Protein AF-A0A962T012-F1 (afdb_monomer_lite)

Sequence (263 aa):
TVVQAQCPFDGIRHFILTALLLILWFGTAQQVAMAVICNPNLPASTPTADFTLDDDQGTATHYKTGLTWMRCALGQSWDRSTKTCTGSLTAYTWGEALRTAKSYSFAGYSDWRVPNVKELLTIVEDKCYNMSINETVFSSPPIWYWSSSIVAYYPDSAWFVDFFSGYVSDYFKANSLLVRLVRGGQWFGNFGSTCSMDDLTLQNVIVNGMDYQQACQTITAGPALTVGATGNLTLQAGQRITLRPGFRVQGGGRFRAVINPNL

Radius of gyration: 28.21 Å; chains: 1; bounding box: 118×48×52 Å

Secondary structure (DSSP, 8-state):
----------SSHHHHHHHHHHHTSS----------EE-TTSPPSS-GGGEEEETTTTEEEETTTTEEEESSPTT-EEETTTTEEES----EEHHHHHHHHHT--BTTB---BPPPHHHHHTTB-TTEES--B-TTT--S--SEEEEEEEPSS-TTEEEEEETTT--EEEEETTSEEB---EEE------TT-S-S-SEEEE-S-EE-SEEEEEESSEEEE-SS-EE-TT-EEEEEESSEEEE-TT-EE-TT-EEEEEE-TT-

Structure (mmCIF, N/CA/C/O backbone):
data_AF-A0A962T012-F1
#
_entry.id   AF-A0A962T012-F1
#
loop_
_atom_site.group_PDB
_atom_site.id
_atom_site.type_symbol
_atom_site.label_atom_id
_atom_site.label_alt_id
_atom_site.label_comp_id
_atom_site.label_asym_id
_atom_site.label_entity_id
_atom_site.label_seq_id
_atom_site.pdbx_PDB_ins_code
_atom_site.Cartn_x
_atom_site.Cartn_y
_atom_site.Cartn_z
_atom_site.occupancy
_atom_site.B_iso_or_equiv
_atom_site.auth_seq_id
_atom_site.auth_comp_id
_atom_site.auth_asym_id
_atom_site.auth_atom_id
_atom_site.pdbx_PDB_model_num
ATOM 1 N N . THR A 1 1 ? 86.724 25.591 20.190 1.00 44.19 1 THR A N 1
ATOM 2 C CA . THR A 1 1 ? 85.884 25.861 19.008 1.00 44.19 1 THR A CA 1
ATOM 3 C C . THR A 1 1 ? 84.877 24.742 18.865 1.00 44.19 1 THR A C 1
ATOM 5 O O . THR A 1 1 ? 85.213 23.732 18.275 1.00 44.19 1 THR A O 1
ATOM 8 N N . VAL A 1 2 ? 83.689 24.870 19.459 1.00 34.84 2 VAL A N 1
ATOM 9 C CA . VAL A 1 2 ? 82.483 24.116 19.073 1.00 34.84 2 VAL A CA 1
ATOM 10 C C . VAL A 1 2 ? 81.295 25.045 19.332 1.00 34.84 2 VAL A C 1
ATOM 12 O O . VAL A 1 2 ? 81.278 25.777 20.318 1.00 34.84 2 VAL A O 1
ATOM 15 N N . VAL A 1 3 ? 80.399 25.084 18.356 1.00 35.53 3 VAL A N 1
ATOM 16 C CA . VAL A 1 3 ? 79.439 26.142 18.029 1.00 35.53 3 VAL A CA 1
ATOM 17 C C . VAL A 1 3 ? 78.103 25.904 18.747 1.00 35.53 3 VAL A C 1
ATOM 19 O O . VAL A 1 3 ? 77.642 24.768 18.817 1.00 35.53 3 VAL A O 1
ATOM 22 N N . GLN A 1 4 ? 77.480 26.969 19.271 1.00 38.16 4 GLN A N 1
ATOM 23 C CA . GLN A 1 4 ? 76.093 26.950 19.759 1.00 38.16 4 GLN A CA 1
ATOM 24 C C . GLN A 1 4 ? 75.121 26.711 18.594 1.00 38.16 4 GLN A C 1
ATOM 26 O O . GLN A 1 4 ? 75.185 27.411 17.586 1.00 38.16 4 GLN A O 1
ATOM 31 N N . ALA A 1 5 ? 74.188 25.773 18.756 1.00 38.44 5 ALA A N 1
ATOM 32 C CA . ALA A 1 5 ? 73.037 25.620 17.873 1.00 38.44 5 ALA A CA 1
ATOM 33 C C . ALA A 1 5 ? 71.783 26.173 18.571 1.00 38.44 5 ALA A C 1
ATOM 35 O O . ALA A 1 5 ? 71.281 25.584 19.528 1.00 38.44 5 ALA A O 1
ATOM 36 N N . GLN A 1 6 ? 71.293 27.316 18.090 1.00 43.03 6 GLN A N 1
ATOM 37 C CA . GLN A 1 6 ? 69.939 27.807 18.343 1.00 43.03 6 GLN A CA 1
ATOM 38 C C . GLN A 1 6 ? 68.945 27.015 17.471 1.00 43.03 6 GLN A C 1
ATOM 40 O O . GLN A 1 6 ? 69.112 26.956 16.254 1.00 43.03 6 GLN A O 1
ATOM 45 N N . CYS A 1 7 ? 67.883 26.467 18.067 1.00 39.16 7 CYS A N 1
ATOM 46 C CA . CYS A 1 7 ? 66.699 25.991 17.338 1.00 39.16 7 CYS A CA 1
ATOM 47 C C . CYS A 1 7 ? 65.656 27.123 17.228 1.00 39.16 7 CYS A C 1
ATOM 49 O O . CYS A 1 7 ? 65.374 27.759 18.246 1.00 39.16 7 CYS A O 1
ATOM 51 N N . PRO A 1 8 ? 65.032 27.364 16.057 1.00 45.41 8 PRO A N 1
ATOM 52 C CA . PRO A 1 8 ? 63.962 28.343 15.913 1.00 45.41 8 PRO A CA 1
ATOM 53 C C . PRO A 1 8 ? 62.591 27.670 16.100 1.00 45.41 8 PRO A C 1
ATOM 55 O O . PRO A 1 8 ? 62.167 26.862 15.278 1.00 45.41 8 PRO A O 1
ATOM 58 N N . PHE A 1 9 ? 61.870 28.020 17.165 1.00 47.31 9 PHE A N 1
ATOM 59 C CA . PHE A 1 9 ? 60.453 27.681 17.337 1.00 47.31 9 PHE A CA 1
ATOM 60 C C . PHE A 1 9 ? 59.619 28.962 17.257 1.00 47.31 9 PHE A C 1
ATOM 62 O O . PHE A 1 9 ? 59.280 29.532 18.286 1.00 47.31 9 PHE A O 1
ATOM 69 N N . ASP A 1 10 ? 59.295 29.423 16.044 1.00 52.38 10 ASP A N 1
ATOM 70 C CA . ASP A 1 10 ? 58.411 30.593 15.872 1.00 52.38 10 ASP A CA 1
ATOM 71 C C . ASP A 1 10 ? 57.545 30.550 14.592 1.00 52.38 10 ASP A C 1
ATOM 73 O O . ASP A 1 10 ? 57.192 31.567 14.006 1.00 52.38 10 ASP A O 1
ATOM 77 N N . GLY A 1 11 ? 57.198 29.344 14.118 1.00 49.38 11 GLY A N 1
ATOM 78 C CA . GLY A 1 11 ? 56.404 29.149 12.888 1.00 49.38 11 GLY A CA 1
ATOM 79 C C . GLY A 1 11 ? 54.975 28.625 13.085 1.00 49.38 11 GLY A C 1
ATOM 80 O O . GLY A 1 11 ? 54.180 28.637 12.151 1.00 49.38 11 GLY A O 1
ATOM 81 N N . ILE A 1 12 ? 54.617 28.153 14.285 1.00 53.06 12 ILE A N 1
ATOM 82 C CA . ILE A 1 12 ? 53.400 27.337 14.479 1.00 53.06 12 ILE A CA 1
ATOM 83 C C . ILE A 1 12 ? 52.181 28.184 14.894 1.00 53.06 12 ILE A C 1
ATOM 85 O O . ILE A 1 12 ? 51.043 27.817 14.611 1.00 53.06 12 ILE A O 1
ATOM 89 N N . ARG A 1 13 ? 52.380 29.362 15.502 1.00 51.44 13 ARG A N 1
ATOM 90 C CA . ARG A 1 13 ? 51.267 30.192 16.008 1.00 51.44 13 ARG A CA 1
ATOM 91 C C . ARG A 1 13 ? 50.494 30.958 14.926 1.00 51.44 13 ARG A C 1
ATOM 93 O O . ARG A 1 13 ? 49.301 31.179 15.102 1.00 51.44 13 ARG A O 1
ATOM 100 N N . HIS A 1 14 ? 51.124 31.320 13.806 1.00 49.97 14 HIS A N 1
ATOM 101 C CA . HIS A 1 14 ? 50.456 32.074 12.731 1.00 49.97 14 HIS A CA 1
ATOM 102 C C . HIS A 1 14 ? 49.636 31.199 11.768 1.00 49.97 14 HIS A C 1
ATOM 104 O O . HIS A 1 14 ? 48.655 31.678 11.207 1.00 49.97 14 HIS A O 1
ATOM 110 N N . PHE A 1 15 ? 49.973 29.913 11.618 1.00 47.81 15 PHE A N 1
ATOM 111 C CA . PHE A 1 15 ? 49.226 28.992 10.748 1.00 47.81 15 PHE A CA 1
ATOM 112 C C . PHE A 1 15 ? 47.885 28.535 11.342 1.00 47.81 15 PHE A C 1
ATOM 114 O O . PHE A 1 15 ? 46.960 28.209 10.604 1.00 47.81 15 PHE A O 1
ATOM 121 N N . ILE A 1 16 ? 47.748 28.537 12.671 1.00 53.09 16 ILE A N 1
ATOM 122 C CA . ILE A 1 16 ? 46.518 28.086 13.343 1.00 53.09 16 ILE A CA 1
ATOM 123 C C . ILE A 1 16 ? 45.417 29.160 13.266 1.00 53.09 16 ILE A C 1
ATOM 125 O O . ILE A 1 16 ? 44.242 28.831 13.123 1.00 53.09 16 ILE A O 1
ATOM 129 N N . LEU A 1 17 ? 45.781 30.448 13.293 1.00 48.38 17 LEU A N 1
ATOM 130 C CA . LEU A 1 17 ? 44.818 31.557 13.256 1.00 48.38 17 LEU A CA 1
ATOM 131 C C . LEU A 1 17 ? 44.226 31.800 11.857 1.00 48.38 17 LEU A C 1
ATOM 133 O O . LEU A 1 17 ? 43.057 32.164 11.748 1.00 48.38 17 LEU A O 1
ATOM 137 N N . THR A 1 18 ? 44.983 31.550 10.785 1.00 51.69 18 THR A N 1
ATOM 138 C CA . THR A 1 18 ? 44.488 31.680 9.401 1.00 51.69 18 THR A CA 1
ATOM 139 C C . THR A 1 18 ? 43.646 30.482 8.957 1.00 51.69 18 THR A C 1
ATOM 141 O O . THR A 1 18 ? 42.699 30.655 8.190 1.00 51.69 18 THR A O 1
ATOM 144 N N . ALA A 1 19 ? 43.909 29.283 9.491 1.00 49.72 19 ALA A N 1
ATOM 145 C CA . ALA A 1 19 ? 43.096 28.094 9.231 1.00 49.72 19 ALA A CA 1
ATOM 146 C C . ALA A 1 19 ? 41.687 28.178 9.857 1.00 49.72 19 ALA A C 1
ATOM 148 O O . ALA A 1 19 ? 40.725 27.685 9.273 1.00 49.72 19 ALA A O 1
ATOM 149 N N . LEU A 1 20 ? 41.533 28.847 11.006 1.00 49.38 20 LEU A N 1
ATOM 150 C CA . LEU A 1 20 ? 40.241 28.973 11.698 1.00 49.38 20 LEU A CA 1
ATOM 151 C C . LEU A 1 20 ? 39.267 29.962 11.028 1.00 49.38 20 LEU A C 1
ATOM 153 O O . LEU A 1 20 ? 38.056 29.801 11.162 1.00 49.38 20 LEU A O 1
ATOM 157 N N . LEU A 1 21 ? 39.763 30.945 10.269 1.00 50.53 21 LEU A N 1
ATOM 158 C CA . LEU A 1 21 ? 38.920 31.922 9.562 1.00 50.53 21 LEU A CA 1
ATOM 159 C C . LEU A 1 21 ? 38.380 31.411 8.215 1.00 50.53 21 LEU A C 1
ATOM 161 O O . LEU A 1 21 ? 37.326 31.865 7.778 1.00 50.53 21 LEU A O 1
ATOM 165 N N . LEU A 1 22 ? 39.033 30.430 7.581 1.00 46.59 22 LEU A N 1
ATOM 166 C CA . LEU A 1 22 ? 38.546 29.811 6.335 1.00 46.59 22 LEU A CA 1
ATOM 167 C C . LEU A 1 22 ? 37.497 28.710 6.571 1.00 46.59 22 LEU A C 1
ATOM 169 O O . LEU A 1 22 ? 36.678 28.442 5.695 1.00 46.59 22 LEU A O 1
ATOM 173 N N . ILE A 1 23 ? 37.462 28.111 7.765 1.00 51.22 23 ILE A N 1
ATOM 174 C CA . ILE A 1 23 ? 36.465 27.091 8.140 1.00 51.22 23 ILE A CA 1
ATOM 175 C C . ILE A 1 23 ? 35.093 27.727 8.443 1.00 51.22 23 ILE A C 1
ATOM 177 O O . ILE A 1 23 ? 34.061 27.077 8.296 1.00 51.22 23 ILE A O 1
ATOM 181 N N . LEU A 1 24 ? 35.049 29.021 8.778 1.00 49.88 24 LEU A N 1
ATOM 182 C CA . LEU A 1 24 ? 33.807 29.750 9.068 1.00 49.88 24 LEU A CA 1
ATOM 183 C C . LEU A 1 24 ? 33.088 30.305 7.823 1.00 49.88 24 LEU A C 1
ATOM 185 O O . LEU A 1 24 ? 31.995 30.847 7.961 1.00 49.88 24 LEU A O 1
ATOM 189 N N . TRP A 1 25 ? 33.645 30.140 6.615 1.00 45.91 25 TRP A N 1
ATOM 190 C CA . TRP A 1 25 ? 32.998 30.556 5.355 1.00 45.91 25 TRP A CA 1
ATOM 191 C C . TRP A 1 25 ? 32.445 29.394 4.513 1.00 45.91 25 TRP A C 1
ATOM 193 O O . TRP A 1 25 ? 31.729 29.622 3.545 1.00 45.91 25 TRP A O 1
ATOM 203 N N . PHE A 1 26 ? 32.698 28.145 4.921 1.00 48.78 26 PHE A N 1
ATOM 204 C CA . PHE A 1 26 ? 32.038 26.946 4.376 1.00 48.78 26 PHE A CA 1
ATOM 205 C C . PHE A 1 26 ? 30.917 26.418 5.292 1.00 48.78 26 PHE A C 1
ATOM 207 O O . PHE A 1 26 ? 30.458 25.285 5.154 1.00 48.78 26 PHE A O 1
ATOM 214 N N . GLY A 1 27 ? 30.468 27.229 6.252 1.00 53.47 27 GLY A N 1
ATOM 215 C CA . GLY A 1 27 ? 29.361 26.904 7.141 1.00 53.47 27 GLY A CA 1
ATOM 216 C C . GLY A 1 27 ? 28.020 27.275 6.519 1.00 53.47 27 GLY A C 1
ATOM 217 O O . GLY A 1 27 ? 27.751 28.444 6.272 1.00 53.47 27 GLY A O 1
ATOM 218 N N . THR A 1 28 ? 27.154 26.276 6.363 1.00 56.69 28 THR A N 1
ATOM 219 C CA . THR A 1 28 ? 25.775 26.341 5.850 1.00 56.69 28 THR A CA 1
ATOM 220 C C . THR A 1 28 ? 25.645 26.296 4.325 1.00 56.69 28 THR A C 1
ATOM 222 O O . THR A 1 28 ? 25.132 27.196 3.670 1.00 56.69 28 THR A O 1
ATOM 225 N N . ALA A 1 29 ? 25.960 25.131 3.750 1.00 55.06 29 ALA A N 1
ATOM 226 C CA . ALA A 1 29 ? 25.034 24.606 2.751 1.00 55.06 29 ALA A CA 1
ATOM 227 C C . ALA A 1 29 ? 23.662 24.511 3.440 1.00 55.06 29 ALA A C 1
ATOM 229 O O . ALA A 1 29 ? 23.421 23.604 4.237 1.00 55.06 29 ALA A O 1
ATOM 230 N N . GLN A 1 30 ? 22.805 25.514 3.240 1.00 56.81 30 GLN A N 1
ATOM 231 C CA . GLN A 1 30 ? 21.418 25.434 3.670 1.00 56.81 30 GLN A CA 1
ATOM 232 C C . GLN A 1 30 ? 20.813 24.227 2.956 1.00 56.81 30 GLN A C 1
ATOM 234 O O . GLN A 1 30 ? 20.692 24.211 1.732 1.00 56.81 30 GLN A O 1
ATOM 239 N N . GLN A 1 31 ? 20.479 23.188 3.718 1.00 56.03 31 GLN A N 1
ATOM 240 C CA . GLN A 1 31 ? 19.632 22.123 3.211 1.00 56.03 31 GLN A CA 1
ATOM 241 C C . GLN A 1 31 ? 18.284 22.763 2.898 1.00 56.03 31 GLN A C 1
ATOM 243 O O . GLN A 1 31 ? 17.551 23.166 3.801 1.00 56.03 31 GLN A O 1
ATOM 248 N N . VAL A 1 32 ? 17.975 22.905 1.612 1.00 47.81 32 VAL A N 1
ATOM 249 C CA . VAL A 1 32 ? 16.621 23.231 1.181 1.00 47.81 32 VAL A CA 1
ATOM 250 C C . VAL A 1 32 ? 15.791 21.994 1.504 1.00 47.81 32 VAL A C 1
ATOM 252 O O . VAL A 1 32 ? 15.866 20.988 0.803 1.00 47.81 32 VAL A O 1
ATOM 255 N N . ALA A 1 33 ? 15.069 22.024 2.623 1.00 53.34 33 ALA A N 1
ATOM 256 C CA . ALA A 1 33 ? 14.077 21.003 2.910 1.00 53.34 33 ALA A CA 1
ATOM 257 C C . ALA A 1 33 ? 13.030 21.072 1.791 1.00 53.34 33 ALA A C 1
ATOM 259 O O . ALA A 1 33 ? 12.397 22.110 1.593 1.00 53.34 33 ALA A O 1
ATOM 260 N N . MET A 1 34 ? 12.887 19.990 1.026 1.00 56.06 34 MET A N 1
ATOM 261 C CA . MET A 1 34 ? 11.803 19.844 0.060 1.00 56.06 34 MET A CA 1
ATOM 262 C C . MET A 1 34 ? 10.495 19.820 0.853 1.00 56.06 34 MET A C 1
ATOM 264 O O . MET A 1 34 ? 10.135 18.799 1.430 1.00 56.06 34 MET A O 1
ATOM 268 N N . ALA A 1 35 ? 9.825 20.965 0.961 1.00 63.59 35 ALA A N 1
ATOM 269 C CA . ALA A 1 35 ? 8.532 21.037 1.620 1.00 63.59 35 ALA A CA 1
ATOM 270 C C . ALA A 1 35 ? 7.474 20.388 0.720 1.00 63.59 35 ALA A C 1
ATOM 272 O O . ALA A 1 35 ? 7.418 20.668 -0.482 1.00 63.59 35 ALA A O 1
ATOM 273 N N . VAL A 1 36 ? 6.628 19.539 1.305 1.00 73.88 36 VAL A N 1
ATOM 274 C CA . VAL A 1 36 ? 5.421 19.039 0.640 1.00 73.88 36 VAL A CA 1
ATOM 275 C C . VAL A 1 36 ? 4.549 20.226 0.256 1.00 73.88 36 VAL A C 1
ATOM 277 O O . VAL A 1 36 ? 4.226 21.065 1.100 1.00 73.88 36 VAL A O 1
ATOM 280 N N . ILE A 1 37 ? 4.151 20.301 -1.011 1.00 82.31 37 ILE A N 1
ATOM 281 C CA . ILE A 1 37 ? 3.287 21.372 -1.506 1.00 82.31 37 ILE A CA 1
ATOM 282 C C . ILE A 1 37 ? 1.875 20.808 -1.617 1.00 82.31 37 ILE A C 1
ATOM 284 O O . ILE A 1 37 ? 1.549 20.149 -2.597 1.00 82.31 37 ILE A O 1
ATOM 288 N N . CYS A 1 38 ? 1.029 21.060 -0.620 1.00 87.25 38 CYS A N 1
ATOM 289 C CA . CYS A 1 38 ? -0.369 20.626 -0.639 1.00 87.25 38 CYS A CA 1
ATOM 290 C C . CYS A 1 38 ? -1.318 21.782 -0.962 1.00 87.25 38 CYS A C 1
ATOM 292 O O . CYS A 1 38 ? -1.176 22.881 -0.422 1.00 87.25 38 CYS A O 1
ATOM 294 N N . ASN A 1 39 ? -2.342 21.522 -1.775 1.00 87.38 39 ASN A N 1
ATOM 295 C CA . ASN A 1 39 ? -3.421 22.476 -2.010 1.00 87.38 39 ASN A CA 1
ATOM 296 C C . ASN A 1 39 ? -4.429 22.422 -0.846 1.00 87.38 39 ASN A C 1
ATOM 298 O O . ASN A 1 39 ? -5.118 21.412 -0.695 1.00 87.38 39 ASN A O 1
ATOM 302 N N . PRO A 1 40 ? -4.576 23.478 -0.024 1.00 86.44 40 PRO A N 1
ATOM 303 C CA . PRO A 1 40 ? -5.465 23.444 1.138 1.00 86.44 40 PRO A CA 1
ATOM 304 C C . PRO A 1 40 ? -6.951 23.325 0.769 1.00 86.44 40 PRO A C 1
ATOM 306 O O . PRO A 1 40 ? -7.740 22.906 1.611 1.00 86.44 40 PRO A O 1
ATOM 309 N N . ASN A 1 41 ? -7.327 23.652 -0.471 1.00 90.06 41 ASN A N 1
ATOM 310 C CA . ASN A 1 41 ? -8.717 23.648 -0.932 1.00 90.06 41 ASN A CA 1
ATOM 311 C C . ASN A 1 41 ? -9.194 22.280 -1.441 1.00 90.06 41 ASN A C 1
ATOM 313 O O . ASN A 1 41 ? -10.381 22.124 -1.721 1.00 90.06 41 ASN A O 1
ATOM 317 N N . LEU A 1 42 ? -8.294 21.303 -1.584 1.00 86.75 42 LEU A N 1
ATOM 318 C CA . LEU A 1 42 ? -8.653 19.949 -1.996 1.00 86.75 42 LEU A CA 1
ATOM 319 C C . LEU A 1 42 ? -8.785 19.028 -0.770 1.00 86.75 42 LEU A C 1
ATOM 321 O O . LEU A 1 42 ? -7.975 19.120 0.166 1.00 86.75 42 LEU A O 1
ATOM 325 N N . PRO A 1 43 ? -9.796 18.137 -0.745 1.00 88.06 43 PRO A N 1
ATOM 326 C CA . PRO A 1 43 ? -9.823 17.053 0.227 1.00 88.06 43 PRO A CA 1
ATOM 327 C C . PRO A 1 43 ? -8.626 16.123 -0.009 1.00 88.06 43 PRO A C 1
ATOM 329 O O . PRO A 1 43 ? -8.116 16.038 -1.122 1.00 88.06 43 PRO A O 1
ATOM 332 N N . ALA A 1 44 ? -8.170 15.439 1.040 1.00 87.50 44 ALA A N 1
ATOM 333 C CA . ALA A 1 44 ? -7.170 14.388 0.871 1.00 87.50 44 ALA A CA 1
ATOM 334 C C . ALA A 1 44 ? -7.782 13.230 0.066 1.00 87.50 44 ALA A C 1
ATOM 336 O O . ALA A 1 44 ? -8.890 12.791 0.394 1.00 87.50 44 ALA A O 1
ATOM 337 N N . SER A 1 45 ? -7.078 12.740 -0.955 1.00 89.94 45 SER A N 1
ATOM 338 C CA . SER A 1 45 ? -7.509 11.560 -1.723 1.00 89.94 45 SER A CA 1
ATOM 339 C C . SER A 1 45 ? -7.264 10.267 -0.942 1.00 89.94 45 SER A C 1
ATOM 341 O O . SER A 1 45 ? -8.004 9.295 -1.110 1.00 89.94 45 SER A O 1
ATOM 343 N N . THR A 1 46 ? -6.271 10.269 -0.044 1.00 91.25 46 THR A N 1
ATOM 344 C CA . THR A 1 46 ? -5.859 9.112 0.769 1.00 91.25 46 THR A CA 1
ATOM 345 C C . THR A 1 46 ? -5.708 9.469 2.257 1.00 91.25 46 THR A C 1
ATOM 347 O O . THR A 1 46 ? -4.636 9.301 2.851 1.00 91.25 46 THR A O 1
ATOM 350 N N . PRO A 1 47 ? -6.762 9.990 2.915 1.00 90.00 47 PRO A N 1
ATOM 351 C CA . PRO A 1 47 ? -6.688 10.377 4.319 1.00 90.00 47 PRO A CA 1
ATOM 352 C C . PRO A 1 47 ? -6.321 9.180 5.203 1.00 90.00 47 PRO A C 1
ATOM 354 O O . PRO A 1 47 ? -6.762 8.061 4.971 1.00 90.00 47 PRO A O 1
ATOM 357 N N . THR A 1 48 ? -5.569 9.414 6.283 1.00 90.00 48 THR A N 1
ATOM 358 C CA . THR A 1 48 ? -5.150 8.344 7.214 1.00 90.00 48 THR A CA 1
ATOM 359 C C . THR A 1 48 ? -6.339 7.587 7.810 1.00 90.00 48 THR A C 1
ATOM 361 O O . THR A 1 48 ? -6.224 6.404 8.102 1.00 90.00 48 THR A O 1
ATOM 364 N N . ALA A 1 49 ? -7.497 8.246 7.935 1.00 85.38 49 ALA A N 1
ATOM 365 C CA . ALA A 1 49 ? -8.749 7.628 8.367 1.00 85.38 49 ALA A CA 1
ATOM 366 C C . ALA A 1 49 ? -9.216 6.479 7.451 1.00 85.38 49 ALA A C 1
ATOM 368 O O . ALA A 1 49 ? -9.989 5.637 7.897 1.00 85.38 49 ALA A O 1
ATOM 369 N N . ASP A 1 50 ? -8.722 6.413 6.208 1.00 85.00 50 ASP A N 1
ATOM 370 C CA . ASP A 1 50 ? -9.008 5.322 5.278 1.00 85.00 50 ASP A CA 1
ATOM 371 C C . ASP A 1 50 ? -8.253 4.023 5.580 1.00 85.00 50 ASP A C 1
ATOM 373 O O . ASP A 1 50 ? -8.554 2.959 5.023 1.00 85.00 50 ASP A O 1
ATOM 377 N N . PHE A 1 51 ? -7.285 4.095 6.491 1.00 88.25 51 PHE A N 1
ATOM 378 C CA . PHE A 1 51 ? -6.387 3.004 6.813 1.00 88.25 51 PHE A CA 1
ATOM 379 C C . PHE A 1 51 ? -6.572 2.541 8.255 1.00 88.25 51 PHE A C 1
ATOM 381 O O . PHE A 1 51 ? -6.504 3.318 9.205 1.00 88.25 51 PHE A O 1
ATOM 388 N N . THR A 1 52 ? -6.717 1.231 8.427 1.00 90.69 52 THR A N 1
ATOM 389 C CA . THR A 1 52 ? -6.497 0.581 9.722 1.00 90.69 52 THR A CA 1
ATOM 390 C C . THR A 1 52 ? -5.005 0.299 9.860 1.00 90.69 52 THR A C 1
ATOM 392 O O . THR A 1 52 ? -4.467 -0.530 9.122 1.00 90.69 52 THR A O 1
ATOM 395 N N . LEU A 1 53 ? -4.329 1.023 10.755 1.00 92.25 53 LEU A N 1
ATOM 396 C CA . LEU A 1 53 ? -2.887 0.905 10.979 1.00 92.25 53 LEU A CA 1
ATOM 397 C C . LEU A 1 53 ? -2.580 -0.145 12.047 1.00 92.25 53 LEU A C 1
ATOM 399 O O . LEU A 1 53 ? -3.087 -0.066 13.163 1.00 92.25 53 LEU A O 1
ATOM 403 N N . ASP A 1 54 ? -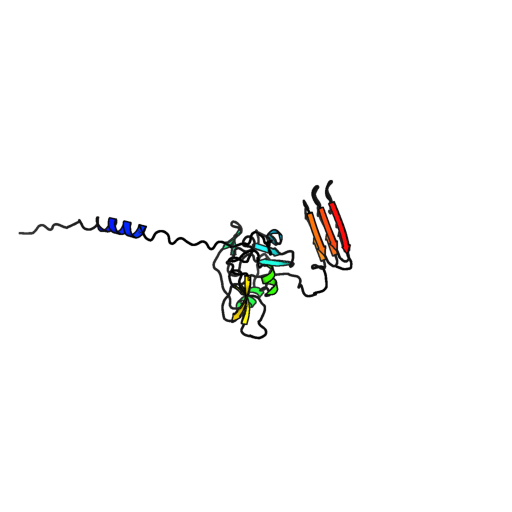1.701 -1.082 11.708 1.00 91.44 54 ASP A N 1
ATOM 404 C CA . ASP A 1 54 ? -1.077 -2.006 12.648 1.00 91.44 54 ASP A CA 1
ATOM 405 C C . ASP A 1 54 ? 0.372 -1.551 12.869 1.00 91.44 54 ASP A C 1
ATOM 407 O O . ASP A 1 54 ? 1.285 -1.880 12.101 1.00 91.44 54 ASP A O 1
ATOM 411 N N . ASP A 1 55 ? 0.565 -0.713 13.890 1.00 92.62 55 ASP A N 1
ATOM 412 C CA . ASP A 1 55 ? 1.874 -0.177 14.277 1.00 92.62 55 ASP A CA 1
ATOM 413 C C . ASP A 1 55 ? 2.799 -1.257 14.867 1.00 92.62 55 ASP A C 1
ATOM 415 O O . ASP A 1 55 ? 4.017 -1.077 14.856 1.00 92.62 55 ASP A O 1
ATOM 419 N N . ASP A 1 56 ? 2.261 -2.384 15.343 1.00 89.56 56 ASP A N 1
ATOM 420 C CA . ASP A 1 56 ? 3.061 -3.476 15.906 1.00 89.56 56 ASP A CA 1
ATOM 421 C C . ASP A 1 56 ? 3.661 -4.355 14.809 1.00 89.56 56 ASP A C 1
ATOM 423 O O . ASP A 1 56 ? 4.782 -4.849 14.949 1.00 89.56 56 ASP A O 1
ATOM 427 N N . GLN A 1 57 ? 2.931 -4.543 13.710 1.00 91.00 57 GLN A N 1
ATOM 428 C CA . GLN A 1 57 ? 3.369 -5.364 12.582 1.00 91.00 57 GLN A CA 1
ATOM 429 C C . GLN A 1 57 ? 3.866 -4.551 11.386 1.00 91.00 57 GLN A C 1
ATOM 431 O O . GLN A 1 57 ? 4.423 -5.132 10.462 1.00 91.00 57 GLN A O 1
ATOM 436 N N . GLY A 1 58 ? 3.672 -3.232 11.354 1.00 94.62 58 GLY A N 1
ATOM 437 C CA . GLY A 1 58 ? 4.067 -2.401 10.213 1.00 94.62 58 GLY A CA 1
ATOM 438 C C . GLY A 1 58 ? 3.198 -2.625 8.973 1.00 94.62 58 GLY A C 1
ATOM 439 O O . GLY A 1 58 ? 3.694 -2.553 7.842 1.00 94.62 58 GLY A O 1
ATOM 440 N N . THR A 1 59 ? 1.904 -2.899 9.170 1.00 95.88 59 THR A N 1
ATOM 441 C CA . THR A 1 59 ? 0.931 -3.061 8.076 1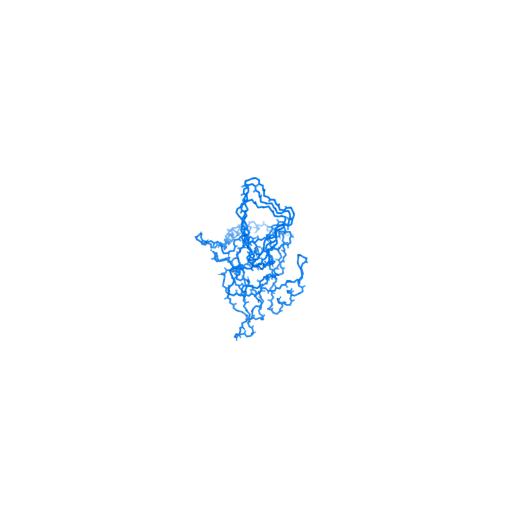.00 95.88 59 THR A CA 1
ATOM 442 C C . THR A 1 59 ? -0.147 -1.980 8.111 1.00 95.88 59 THR A C 1
ATOM 444 O O . THR A 1 59 ? -0.401 -1.361 9.144 1.00 95.88 59 THR A O 1
ATOM 447 N N . ALA A 1 60 ? -0.754 -1.706 6.959 1.00 95.88 60 ALA A N 1
ATOM 448 C CA . ALA A 1 60 ? -1.860 -0.762 6.833 1.00 95.88 60 ALA A CA 1
ATOM 449 C C . ALA A 1 60 ? -2.940 -1.343 5.920 1.00 95.88 60 ALA A C 1
ATOM 451 O O . ALA A 1 60 ? -2.673 -1.644 4.757 1.00 95.88 60 ALA A O 1
ATOM 452 N N . THR A 1 61 ? -4.159 -1.500 6.429 1.00 90.88 61 THR A N 1
ATOM 453 C CA . THR A 1 61 ? -5.287 -2.027 5.647 1.00 90.88 61 THR A CA 1
ATOM 454 C C . THR A 1 61 ? -6.172 -0.892 5.164 1.00 90.88 61 THR A C 1
ATOM 456 O O . THR A 1 61 ? -6.767 -0.191 5.976 1.00 90.88 61 THR A O 1
ATOM 459 N N . HIS A 1 62 ? -6.264 -0.720 3.847 1.00 87.75 62 HIS A N 1
ATOM 460 C CA . HIS A 1 62 ? -7.088 0.299 3.207 1.00 87.75 62 HIS A CA 1
ATOM 461 C C . HIS A 1 62 ? -8.520 -0.225 3.047 1.00 87.75 62 HIS A C 1
ATOM 463 O O . HIS A 1 62 ? -8.774 -1.074 2.187 1.00 87.75 62 HIS A O 1
ATOM 469 N N . TYR A 1 63 ? -9.470 0.262 3.853 1.00 81.62 63 TYR A N 1
ATOM 470 C CA . TYR A 1 63 ? -10.804 -0.355 3.905 1.00 81.62 63 TYR A CA 1
ATOM 471 C C . TYR A 1 63 ? -11.569 -0.231 2.580 1.00 81.62 63 TYR A C 1
ATOM 473 O O . TYR A 1 63 ? -12.304 -1.147 2.226 1.00 81.62 63 TYR A O 1
ATOM 481 N N . LYS A 1 64 ? -11.359 0.848 1.806 1.00 80.12 64 LYS A N 1
ATOM 482 C CA . LYS A 1 64 ? -12.037 1.058 0.512 1.00 80.12 64 LYS A CA 1
ATOM 483 C C . LYS A 1 64 ? -11.677 -0.005 -0.524 1.00 80.12 64 LYS A C 1
ATOM 485 O O . LYS A 1 64 ? -12.460 -0.266 -1.425 1.00 80.12 64 LYS A O 1
ATOM 490 N N . THR A 1 65 ? -10.482 -0.588 -0.419 1.00 78.94 65 THR A N 1
ATOM 491 C CA . THR A 1 65 ? -9.968 -1.578 -1.383 1.00 78.94 65 THR A CA 1
ATOM 492 C C . THR A 1 65 ? -9.864 -2.985 -0.808 1.00 78.94 65 THR A C 1
ATOM 494 O O . THR A 1 65 ? -9.691 -3.946 -1.556 1.00 78.94 65 THR A O 1
ATOM 497 N N . GLY A 1 66 ? -9.926 -3.124 0.519 1.00 81.12 66 GLY A N 1
ATOM 498 C CA . GLY A 1 66 ? -9.631 -4.377 1.213 1.00 81.12 66 GLY A CA 1
ATOM 499 C C . GLY A 1 66 ? -8.173 -4.828 1.065 1.00 81.12 66 GLY A C 1
ATOM 500 O O . GLY A 1 66 ? -7.859 -5.982 1.357 1.00 81.12 66 GLY A O 1
ATOM 501 N N . LEU A 1 67 ? -7.286 -3.955 0.575 1.00 89.12 67 LEU A N 1
ATOM 502 C CA . LEU A 1 67 ? -5.865 -4.237 0.411 1.00 89.12 67 LEU A CA 1
ATOM 503 C C . LEU A 1 67 ? -5.129 -3.964 1.720 1.00 89.12 67 LEU A C 1
ATOM 505 O O . LEU A 1 67 ? -5.239 -2.876 2.291 1.00 89.12 67 LEU A O 1
ATOM 509 N N . THR A 1 68 ? -4.317 -4.923 2.153 1.00 94.81 68 THR A N 1
ATOM 510 C CA . THR A 1 68 ? -3.356 -4.724 3.240 1.00 94.81 68 THR A CA 1
ATOM 511 C C . THR A 1 68 ? -1.978 -4.493 2.645 1.00 94.81 68 THR A C 1
ATOM 513 O O . THR A 1 68 ? -1.468 -5.309 1.878 1.00 94.81 68 THR A O 1
ATOM 516 N N . TRP A 1 69 ? -1.369 -3.378 3.014 1.00 97.88 69 TRP A N 1
ATOM 517 C CA . TRP A 1 69 ? -0.084 -2.918 2.518 1.00 97.88 69 TRP A CA 1
ATOM 518 C C . TRP A 1 69 ? 1.006 -3.119 3.562 1.00 97.88 69 TRP A C 1
ATOM 520 O O . TRP A 1 69 ? 0.790 -2.896 4.757 1.00 97.88 69 TRP A O 1
ATOM 530 N N . MET A 1 70 ? 2.210 -3.451 3.100 1.00 97.56 70 MET A N 1
ATOM 531 C CA . MET A 1 70 ? 3.412 -3.186 3.885 1.00 97.56 70 MET A CA 1
ATOM 532 C C . MET A 1 70 ? 3.635 -1.674 3.959 1.00 97.56 70 MET A C 1
ATOM 534 O O . MET A 1 70 ? 3.629 -0.983 2.933 1.00 97.56 70 MET A O 1
ATOM 538 N N . ARG A 1 71 ? 3.871 -1.153 5.167 1.00 97.38 71 ARG A N 1
ATOM 539 C CA . ARG A 1 71 ? 4.156 0.279 5.366 1.00 97.38 71 ARG A CA 1
ATOM 540 C C . ARG A 1 71 ? 5.560 0.672 4.933 1.00 97.38 71 ARG A C 1
ATOM 542 O O . ARG A 1 71 ? 5.767 1.810 4.515 1.00 97.38 71 ARG A O 1
ATOM 549 N N . CYS A 1 72 ? 6.478 -0.288 4.899 1.00 97.25 72 CYS A N 1
ATOM 550 C CA . CYS A 1 72 ? 7.806 -0.118 4.324 1.00 97.25 72 CYS A CA 1
ATOM 551 C C . CYS A 1 72 ? 7.919 -0.700 2.918 1.00 97.25 72 CYS A C 1
ATOM 553 O O . CYS A 1 72 ? 7.275 -1.694 2.579 1.00 97.25 72 CYS A O 1
ATOM 555 N N . ALA A 1 73 ? 8.764 -0.071 2.108 1.00 97.12 73 ALA A N 1
ATOM 556 C CA . ALA A 1 73 ? 9.283 -0.656 0.885 1.00 97.12 73 ALA A CA 1
ATOM 557 C C . ALA A 1 73 ? 10.111 -1.911 1.204 1.00 97.12 73 ALA A C 1
ATOM 559 O O . ALA A 1 73 ? 10.715 -2.024 2.275 1.00 97.12 7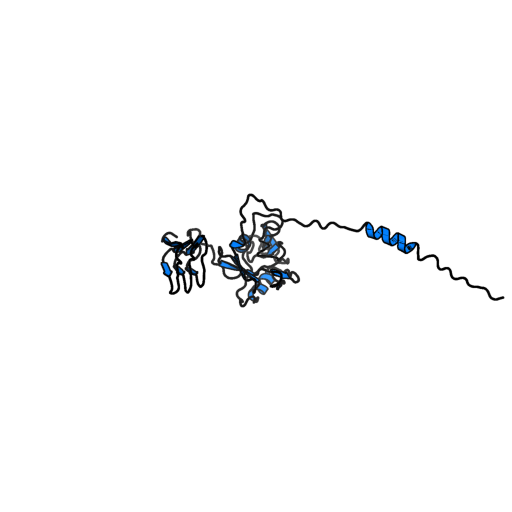3 ALA A O 1
ATOM 560 N N . LEU A 1 74 ? 10.174 -2.844 0.256 1.00 95.62 74 LEU A N 1
ATOM 561 C CA . LEU A 1 74 ? 11.059 -3.998 0.348 1.00 95.62 74 LEU A CA 1
ATOM 562 C C . LEU A 1 74 ? 12.517 -3.561 0.541 1.00 95.62 74 LEU A C 1
ATOM 564 O O . LEU A 1 74 ? 12.996 -2.615 -0.082 1.00 95.62 74 LEU A O 1
ATOM 568 N N . GLY A 1 75 ? 13.213 -4.272 1.429 1.00 93.56 75 GLY A N 1
ATOM 569 C CA . GLY A 1 75 ? 14.572 -3.950 1.874 1.00 93.56 75 GLY A CA 1
ATOM 570 C C . GLY A 1 75 ? 14.624 -3.125 3.163 1.00 93.56 75 GLY A C 1
ATOM 571 O O . GLY A 1 75 ? 15.593 -3.237 3.908 1.00 93.56 75 GLY A O 1
ATOM 572 N N . GLN A 1 76 ? 13.567 -2.372 3.483 1.00 95.69 76 GLN A N 1
ATOM 573 C CA . GLN A 1 76 ? 13.463 -1.648 4.751 1.00 95.69 76 GLN A CA 1
ATOM 574 C C . GLN A 1 76 ? 12.760 -2.476 5.833 1.00 95.69 76 GLN A C 1
ATOM 576 O O . GLN A 1 76 ? 12.065 -3.453 5.550 1.00 95.69 76 GLN A O 1
ATOM 581 N N . SER A 1 77 ? 12.935 -2.062 7.087 1.00 94.88 77 SER A N 1
ATOM 582 C CA . SER A 1 77 ? 12.283 -2.649 8.260 1.00 94.88 77 SER A CA 1
ATOM 583 C C . SER A 1 77 ? 11.441 -1.609 8.990 1.00 94.88 77 SER A C 1
ATOM 585 O O . SER A 1 77 ? 11.790 -0.432 9.035 1.00 94.88 77 SER A O 1
ATOM 587 N N . TRP A 1 78 ? 10.322 -2.047 9.561 1.00 95.88 78 TRP A N 1
ATOM 588 C CA . TRP A 1 78 ? 9.447 -1.188 10.350 1.00 95.88 78 TRP A CA 1
ATOM 589 C C . TRP A 1 78 ? 9.999 -0.999 11.767 1.00 95.88 78 TRP A C 1
ATOM 591 O O . TRP A 1 78 ? 10.197 -1.978 12.491 1.00 95.88 78 TRP A O 1
ATOM 601 N N . ASP A 1 79 ? 10.220 0.250 12.174 1.00 95.94 79 ASP A N 1
ATOM 602 C CA . ASP A 1 79 ? 10.546 0.606 13.551 1.00 95.94 79 ASP A CA 1
ATOM 603 C C . ASP A 1 79 ? 9.266 0.968 14.313 1.00 95.94 79 ASP A C 1
ATOM 605 O O . ASP A 1 79 ? 8.627 1.996 14.080 1.00 95.94 79 ASP A O 1
ATOM 609 N N . ARG A 1 80 ? 8.902 0.099 15.258 1.00 94.12 80 ARG A N 1
ATOM 610 C CA . ARG A 1 80 ? 7.694 0.228 16.084 1.00 94.12 80 ARG A CA 1
ATOM 611 C C . ARG A 1 80 ? 7.733 1.434 17.022 1.00 94.12 80 ARG A C 1
ATOM 613 O O . ARG A 1 80 ? 6.682 1.949 17.390 1.00 94.12 80 ARG A O 1
ATOM 620 N N . SER A 1 81 ? 8.924 1.870 17.431 1.00 93.81 81 SER A N 1
ATOM 621 C CA . SER A 1 81 ? 9.089 2.956 18.400 1.00 93.81 81 SER A CA 1
ATOM 622 C C . SER A 1 81 ? 8.905 4.324 17.751 1.00 93.81 81 SER A C 1
ATOM 624 O O . SER A 1 81 ? 8.208 5.182 18.291 1.00 93.81 81 SER A O 1
ATOM 626 N N . THR A 1 82 ? 9.480 4.508 16.563 1.00 94.19 82 THR A N 1
ATOM 627 C CA . THR A 1 82 ? 9.408 5.763 15.809 1.00 94.19 82 THR A CA 1
ATOM 628 C C . THR A 1 82 ? 8.231 5.799 14.844 1.00 94.19 82 THR A C 1
ATOM 630 O O . THR A 1 82 ? 7.888 6.872 14.353 1.00 94.19 82 THR A O 1
ATOM 633 N N . LYS A 1 83 ? 7.608 4.644 14.571 1.00 93.94 83 LYS A N 1
ATOM 634 C CA . LYS A 1 83 ? 6.593 4.459 13.527 1.00 93.94 83 LYS A CA 1
ATOM 635 C C . LYS A 1 83 ? 7.112 4.880 12.150 1.00 93.94 83 LYS A C 1
ATOM 637 O O . LYS A 1 83 ? 6.404 5.515 11.366 1.00 93.94 83 LYS A O 1
ATOM 642 N N . THR A 1 84 ? 8.364 4.538 11.860 1.00 95.44 84 THR A N 1
ATOM 643 C CA . THR A 1 84 ? 9.015 4.853 10.585 1.00 95.44 84 THR A CA 1
ATOM 644 C C . THR A 1 84 ? 9.741 3.650 10.002 1.00 95.44 84 THR A C 1
ATOM 646 O O . THR A 1 84 ? 10.051 2.679 10.689 1.00 95.44 84 THR A O 1
ATOM 649 N N . CYS A 1 85 ? 10.009 3.706 8.702 1.00 96.25 85 CYS A N 1
ATOM 650 C CA . CYS A 1 85 ? 10.824 2.715 8.018 1.00 96.25 85 CYS A CA 1
ATOM 651 C C . CYS A 1 85 ? 12.309 3.043 8.161 1.00 96.25 85 CYS A C 1
ATOM 653 O O . CYS A 1 85 ? 12.748 4.146 7.837 1.00 96.25 85 CYS A O 1
ATOM 655 N N . THR A 1 86 ? 13.087 2.066 8.616 1.00 94.94 86 THR A N 1
ATOM 656 C CA . THR A 1 86 ? 14.538 2.163 8.801 1.00 94.94 86 THR A CA 1
ATOM 657 C C . THR A 1 86 ? 15.267 1.130 7.938 1.00 94.94 86 THR A C 1
ATOM 659 O O . THR A 1 86 ? 14.660 0.240 7.336 1.00 94.94 86 THR A O 1
ATOM 662 N N . GLY A 1 87 ? 16.590 1.264 7.838 1.00 91.56 87 GLY A N 1
ATOM 663 C CA . GLY A 1 87 ? 17.428 0.412 6.994 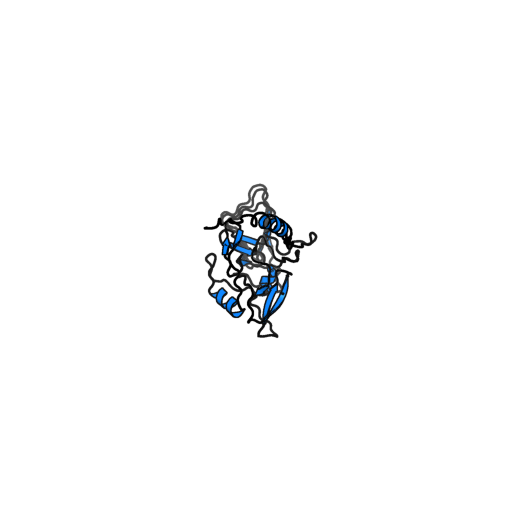1.00 91.56 87 GLY A CA 1
ATOM 664 C C . GLY A 1 87 ? 17.573 0.915 5.556 1.00 91.56 87 GLY A C 1
ATOM 665 O O . GLY A 1 87 ? 17.008 1.938 5.160 1.00 91.56 87 GLY A O 1
ATOM 666 N N . SER A 1 88 ? 18.388 0.200 4.783 1.00 88.75 88 SER A N 1
ATOM 667 C CA . SER A 1 88 ? 18.753 0.577 3.418 1.00 88.75 88 SER A CA 1
ATOM 668 C C . SER A 1 88 ? 17.676 0.187 2.410 1.00 88.75 88 SER A C 1
ATOM 670 O O . SER A 1 88 ? 17.115 -0.906 2.451 1.00 88.75 88 SER A O 1
ATOM 672 N N . LEU A 1 89 ? 17.423 1.076 1.454 1.00 89.69 89 LEU A N 1
ATOM 673 C CA . LEU A 1 89 ? 16.543 0.790 0.327 1.00 89.69 89 LEU A CA 1
ATOM 674 C C . LEU A 1 89 ? 17.180 -0.276 -0.558 1.00 89.69 89 LEU A C 1
ATOM 676 O O . LEU A 1 89 ? 18.355 -0.170 -0.909 1.00 89.69 89 LEU A O 1
ATOM 680 N N . THR A 1 90 ? 16.394 -1.275 -0.947 1.00 93.94 90 THR A N 1
ATOM 681 C CA . THR A 1 90 ? 16.805 -2.252 -1.955 1.00 93.94 90 THR A CA 1
ATOM 682 C C . THR A 1 90 ? 15.944 -2.057 -3.192 1.00 93.94 90 THR A C 1
ATOM 684 O O . THR A 1 90 ? 14.717 -2.103 -3.118 1.00 93.94 90 THR A O 1
ATOM 687 N N . ALA A 1 91 ? 16.591 -1.810 -4.326 1.00 96.88 91 ALA A N 1
ATOM 688 C CA . ALA A 1 91 ? 15.928 -1.730 -5.616 1.00 96.88 91 ALA A CA 1
ATOM 689 C C . ALA A 1 91 ? 16.027 -3.082 -6.330 1.00 96.88 91 ALA A C 1
ATOM 691 O O . ALA A 1 91 ? 17.042 -3.772 -6.224 1.00 96.88 91 ALA A O 1
ATOM 692 N N . TYR A 1 92 ? 14.983 -3.444 -7.069 1.00 98.12 92 TYR A N 1
ATOM 693 C CA . TYR A 1 92 ? 14.868 -4.735 -7.743 1.00 98.12 92 TYR A CA 1
ATOM 694 C C . TYR A 1 92 ? 14.553 -4.531 -9.216 1.00 98.12 92 TYR A C 1
ATOM 696 O O . TYR A 1 92 ? 13.726 -3.676 -9.558 1.00 98.12 92 TYR A O 1
ATOM 704 N N . THR A 1 93 ? 15.135 -5.359 -10.082 1.00 98.62 93 THR A N 1
ATOM 705 C CA . THR A 1 93 ? 14.597 -5.501 -11.440 1.00 98.62 93 THR A CA 1
ATOM 706 C C . THR A 1 93 ? 13.163 -6.016 -11.374 1.00 98.62 93 THR A C 1
ATOM 708 O O . THR A 1 93 ? 12.757 -6.652 -10.395 1.00 98.62 93 THR A O 1
ATOM 711 N N . TRP A 1 94 ? 12.368 -5.775 -12.414 1.00 98.50 94 TRP A N 1
ATOM 712 C CA . TRP A 1 94 ? 10.949 -6.146 -12.386 1.00 98.50 94 TRP A CA 1
ATOM 713 C C . TRP A 1 94 ? 10.741 -7.653 -12.148 1.00 98.50 94 TRP A C 1
ATOM 715 O O . TRP A 1 94 ? 9.894 -8.069 -11.356 1.00 98.50 94 TRP A O 1
ATOM 725 N N . GLY A 1 95 ? 11.567 -8.492 -12.783 1.00 97.94 95 GLY A N 1
ATOM 726 C CA . GLY A 1 95 ? 11.519 -9.943 -12.594 1.00 97.94 95 GLY A CA 1
ATOM 727 C C . GLY A 1 95 ? 11.939 -10.388 -11.189 1.00 97.94 95 GLY A C 1
ATOM 728 O O . GLY A 1 95 ? 11.358 -11.327 -10.641 1.00 97.94 95 GLY A O 1
ATOM 729 N N . GLU A 1 96 ? 12.923 -9.718 -10.585 1.00 98.38 96 GLU A N 1
ATOM 730 C CA . GLU A 1 96 ? 13.323 -9.971 -9.197 1.00 98.38 96 GLU A CA 1
ATOM 731 C C . GLU A 1 96 ? 12.241 -9.539 -8.216 1.00 98.38 96 GLU A C 1
ATOM 733 O O . GLU A 1 96 ? 11.928 -10.309 -7.315 1.00 98.38 96 GLU A O 1
ATOM 738 N N . ALA A 1 97 ? 11.620 -8.375 -8.416 1.00 98.19 97 ALA A N 1
ATOM 739 C CA . ALA A 1 97 ? 10.530 -7.881 -7.579 1.00 98.19 97 ALA A CA 1
ATOM 740 C C . ALA A 1 97 ? 9.400 -8.915 -7.462 1.00 98.19 97 ALA A C 1
ATOM 742 O O . ALA A 1 97 ? 8.991 -9.282 -6.358 1.00 98.19 97 ALA A O 1
ATOM 743 N N . LEU A 1 98 ? 8.942 -9.446 -8.603 1.00 97.88 98 LEU A N 1
ATOM 744 C CA . LEU A 1 98 ? 7.893 -10.467 -8.644 1.00 97.88 98 LEU A CA 1
ATOM 745 C C . LEU A 1 98 ? 8.301 -11.771 -7.956 1.00 97.88 98 LEU A C 1
ATOM 747 O O . LEU A 1 98 ? 7.475 -12.407 -7.298 1.00 97.88 98 LEU A O 1
ATOM 751 N N . ARG A 1 99 ? 9.556 -12.196 -8.125 1.00 97.69 99 ARG A N 1
ATOM 752 C CA . ARG A 1 99 ? 10.065 -13.438 -7.533 1.00 97.69 99 ARG A CA 1
ATOM 753 C C . ARG A 1 99 ? 10.225 -13.304 -6.022 1.00 97.69 99 ARG A C 1
ATOM 755 O O . ARG A 1 99 ? 9.753 -14.171 -5.296 1.00 97.69 99 ARG A O 1
ATOM 762 N N . THR A 1 100 ? 10.829 -12.206 -5.574 1.00 96.94 100 THR A N 1
ATOM 763 C CA . THR A 1 100 ? 11.044 -11.885 -4.160 1.00 96.94 100 THR A CA 1
ATOM 764 C C . THR A 1 100 ? 9.718 -11.816 -3.419 1.00 96.94 100 THR A C 1
ATOM 766 O O . THR A 1 100 ? 9.593 -12.432 -2.364 1.00 96.94 100 THR A O 1
ATOM 769 N N . ALA A 1 101 ? 8.712 -11.146 -3.993 1.00 96.44 101 ALA A N 1
ATOM 770 C CA . ALA A 1 101 ? 7.390 -11.023 -3.385 1.00 96.44 101 ALA A CA 1
ATOM 771 C C . ALA A 1 101 ? 6.738 -12.385 -3.096 1.00 96.44 101 ALA A C 1
ATOM 773 O O . ALA A 1 101 ? 6.252 -12.597 -1.992 1.00 96.44 101 ALA A O 1
ATOM 774 N N . LYS A 1 102 ? 6.799 -13.333 -4.045 1.00 92.75 102 LYS A N 1
ATOM 775 C CA . LYS A 1 102 ? 6.183 -14.669 -3.907 1.00 92.75 102 LYS A CA 1
ATOM 776 C C . LYS A 1 102 ? 6.731 -15.497 -2.745 1.00 92.75 102 LYS A C 1
ATOM 778 O O . LYS A 1 102 ? 6.030 -16.369 -2.246 1.00 92.75 102 LYS A O 1
ATOM 783 N N . SER A 1 103 ? 7.987 -15.283 -2.365 1.00 92.88 103 SER A N 1
ATOM 784 C CA . SER A 1 103 ? 8.623 -15.966 -1.232 1.00 92.88 103 SER A CA 1
ATOM 785 C C . SER A 1 103 ? 8.643 -15.118 0.041 1.00 92.88 103 SER A C 1
ATOM 787 O O . SER A 1 103 ? 9.202 -15.546 1.049 1.00 92.88 103 SER A O 1
ATOM 789 N N . TYR A 1 104 ? 8.096 -13.902 0.002 1.00 94.81 104 TYR A N 1
ATOM 790 C CA . TYR A 1 104 ? 8.204 -12.961 1.105 1.00 94.81 104 TYR A CA 1
ATOM 791 C C . TYR A 1 104 ? 7.195 -13.299 2.201 1.00 94.81 104 TYR A C 1
ATOM 793 O O . TYR A 1 104 ? 6.000 -13.432 1.945 1.00 94.81 104 TYR A O 1
ATOM 801 N N . SER A 1 105 ? 7.679 -13.424 3.436 1.00 95.50 105 SER A N 1
ATOM 802 C CA . SER A 1 105 ? 6.839 -13.633 4.614 1.00 95.50 105 SER A CA 1
ATOM 803 C C . SER A 1 105 ? 7.032 -12.487 5.595 1.00 95.50 105 SER A C 1
ATOM 805 O O . SER A 1 105 ? 8.158 -12.172 5.975 1.00 95.50 105 SER A O 1
ATOM 807 N N . PHE A 1 106 ? 5.932 -11.858 5.994 1.00 94.88 106 PHE A N 1
ATOM 808 C CA . PHE A 1 106 ? 5.925 -10.675 6.851 1.00 94.88 106 PHE A CA 1
ATOM 809 C C . PHE A 1 106 ? 4.613 -10.584 7.627 1.00 94.88 106 PHE A C 1
ATOM 811 O O . PHE A 1 106 ? 3.560 -10.946 7.098 1.00 94.88 106 PHE A O 1
ATOM 818 N N . ALA A 1 107 ? 4.683 -10.114 8.876 1.00 92.19 107 ALA A N 1
ATOM 819 C CA . ALA A 1 107 ? 3.533 -9.972 9.775 1.00 92.19 107 ALA A CA 1
ATOM 820 C C . ALA A 1 107 ? 2.692 -11.260 9.946 1.00 92.19 107 ALA A C 1
ATOM 822 O O . ALA A 1 107 ? 1.478 -11.202 10.110 1.00 92.19 107 ALA A O 1
ATOM 823 N N . GLY A 1 108 ? 3.325 -12.437 9.854 1.00 91.38 108 GLY A N 1
ATOM 824 C CA . GLY A 1 108 ? 2.641 -13.736 9.934 1.00 91.38 108 GLY A CA 1
ATOM 825 C C . GLY A 1 108 ? 1.951 -14.195 8.642 1.00 91.38 108 GLY A C 1
ATOM 826 O O . GLY A 1 108 ? 1.277 -15.222 8.652 1.00 91.38 108 GLY A O 1
ATOM 827 N N . TYR A 1 109 ? 2.136 -13.481 7.529 1.00 91.12 109 TYR A N 1
ATOM 828 C CA . TYR A 1 109 ? 1.523 -13.787 6.235 1.00 91.12 109 TYR A CA 1
ATOM 829 C C . TYR A 1 109 ? 2.569 -14.035 5.148 1.00 91.12 109 TYR A C 1
ATOM 831 O O . TYR A 1 109 ? 3.649 -13.445 5.182 1.00 91.12 109 TYR A O 1
ATOM 839 N N . SER A 1 110 ? 2.233 -14.882 4.174 1.00 92.56 110 SER A N 1
ATOM 840 C CA . SER A 1 110 ? 3.116 -15.324 3.080 1.00 92.56 110 SER A CA 1
ATOM 841 C C . SER A 1 110 ? 2.512 -15.148 1.679 1.00 92.56 110 SER A C 1
ATOM 843 O O . SER A 1 110 ? 3.130 -15.505 0.682 1.00 92.56 110 SER A O 1
ATOM 845 N N . ASP A 1 111 ? 1.310 -14.584 1.582 1.00 89.81 111 ASP A N 1
ATOM 846 C CA . ASP A 1 111 ? 0.562 -14.302 0.349 1.00 89.81 111 ASP A CA 1
ATOM 847 C C . ASP A 1 111 ? 0.811 -12.874 -0.175 1.00 89.81 111 ASP A C 1
ATOM 849 O O . ASP A 1 111 ? -0.045 -12.266 -0.823 1.00 89.81 111 ASP A O 1
ATOM 853 N N . TRP A 1 112 ? 1.988 -12.317 0.116 1.00 96.62 112 TRP A N 1
ATOM 854 C CA . TRP A 1 112 ? 2.386 -10.995 -0.350 1.00 96.62 112 TRP A CA 1
ATOM 855 C C . TRP A 1 112 ? 2.697 -11.000 -1.851 1.00 96.62 112 TRP A C 1
ATOM 857 O O . TRP A 1 112 ? 3.275 -11.938 -2.402 1.00 96.62 112 TRP A O 1
ATOM 867 N N . ARG A 1 113 ? 2.328 -9.918 -2.538 1.00 97.50 113 ARG A N 1
ATOM 868 C CA . ARG A 1 113 ? 2.552 -9.748 -3.979 1.00 97.50 113 ARG A CA 1
ATOM 869 C C . ARG A 1 113 ? 2.894 -8.309 -4.331 1.00 97.50 113 ARG A C 1
ATOM 871 O O . ARG A 1 113 ? 2.606 -7.377 -3.583 1.00 97.50 113 ARG A O 1
ATOM 878 N N . VAL A 1 114 ? 3.487 -8.129 -5.509 1.00 98.25 114 VAL A N 1
ATOM 879 C CA . VAL A 1 114 ? 3.652 -6.798 -6.102 1.00 98.25 114 VAL A CA 1
ATOM 880 C C . VAL A 1 114 ? 2.271 -6.298 -6.566 1.00 98.25 114 VAL A C 1
ATOM 882 O O . VAL A 1 114 ? 1.586 -7.022 -7.304 1.00 98.25 114 VAL A O 1
ATOM 885 N N . PRO A 1 115 ? 1.836 -5.098 -6.150 1.00 97.50 115 PRO A N 1
ATOM 886 C CA . PRO A 1 115 ? 0.559 -4.513 -6.552 1.00 97.50 115 PRO A CA 1
ATOM 887 C C . PRO A 1 115 ? 0.514 -4.277 -8.060 1.00 97.50 115 PRO A C 1
ATOM 889 O O . PRO A 1 115 ? 1.540 -4.026 -8.691 1.00 97.50 115 PRO A O 1
ATOM 892 N N . ASN A 1 116 ? -0.668 -4.343 -8.661 1.00 96.00 116 ASN A N 1
ATOM 893 C CA . ASN A 1 116 ? -0.858 -3.868 -10.029 1.00 96.00 116 ASN A CA 1
ATOM 894 C C . ASN A 1 116 ? -0.922 -2.328 -10.060 1.00 96.00 116 ASN A C 1
ATOM 896 O O . ASN A 1 116 ? -1.042 -1.674 -9.023 1.00 96.00 116 ASN A O 1
ATOM 900 N N . VAL A 1 117 ? -0.833 -1.734 -11.253 1.00 96.00 117 VAL A N 1
ATOM 901 C CA . VAL A 1 117 ? -0.752 -0.271 -11.390 1.00 96.00 117 VAL A CA 1
ATOM 902 C C . VAL A 1 117 ? -1.989 0.441 -10.835 1.00 96.00 117 VAL A C 1
ATOM 904 O O . VAL A 1 117 ? -1.865 1.492 -10.215 1.00 96.00 117 VAL A O 1
ATOM 907 N N . LYS A 1 118 ? -3.178 -0.161 -10.972 1.00 94.19 118 LYS A N 1
ATOM 908 C CA . LYS A 1 118 ? -4.423 0.405 -10.438 1.00 94.19 118 LYS A CA 1
ATOM 909 C C . LYS A 1 118 ? -4.442 0.373 -8.917 1.00 94.19 118 LYS A C 1
ATOM 911 O O . LYS A 1 118 ? -4.938 1.308 -8.313 1.00 94.19 118 LYS A O 1
ATOM 916 N N . GLU A 1 119 ? -3.891 -0.667 -8.298 1.00 95.56 119 GLU A N 1
ATOM 917 C CA . GLU A 1 119 ? -3.792 -0.752 -6.838 1.00 95.56 119 GLU A CA 1
ATOM 918 C C . GLU A 1 119 ? -2.838 0.305 -6.279 1.00 95.56 119 GLU A C 1
ATOM 920 O O . GLU A 1 119 ? -3.190 0.966 -5.308 1.00 95.56 119 GLU A O 1
ATOM 925 N N . LEU A 1 120 ? -1.673 0.522 -6.903 1.00 97.06 120 LEU A N 1
ATOM 926 C CA . LEU A 1 120 ? -0.755 1.597 -6.492 1.00 97.06 120 LEU A CA 1
ATOM 927 C C . LEU A 1 120 ? -1.404 2.980 -6.600 1.00 97.06 120 LEU A C 1
ATOM 929 O O . LEU A 1 120 ? -1.223 3.805 -5.712 1.00 97.06 120 LEU A O 1
ATOM 933 N N . LEU A 1 121 ? -2.209 3.210 -7.639 1.00 95.75 121 LEU A N 1
ATOM 934 C CA . LEU A 1 121 ? -2.967 4.453 -7.784 1.00 95.75 121 LEU A CA 1
ATOM 935 C C . LEU A 1 121 ? -3.961 4.696 -6.636 1.00 95.75 121 LEU A C 1
ATOM 937 O O . LEU A 1 121 ? -4.267 5.844 -6.345 1.00 95.75 121 LEU A O 1
ATOM 941 N N . THR A 1 122 ? -4.433 3.657 -5.935 1.00 94.25 122 THR A N 1
ATOM 942 C CA . THR A 1 122 ? -5.359 3.840 -4.795 1.00 94.25 122 THR A CA 1
ATOM 943 C C . THR A 1 122 ? -4.706 4.441 -3.551 1.00 94.25 122 THR A C 1
ATOM 945 O O . THR A 1 122 ? -5.420 4.781 -2.610 1.00 94.25 122 THR A O 1
ATOM 948 N N . ILE A 1 123 ? -3.373 4.540 -3.522 1.00 95.81 123 ILE A N 1
ATOM 949 C CA . ILE A 1 123 ? -2.607 5.122 -2.411 1.00 95.81 123 ILE A CA 1
ATOM 950 C C . ILE A 1 123 ? -1.852 6.400 -2.817 1.00 95.81 123 ILE A C 1
ATOM 952 O O . ILE A 1 123 ? -1.010 6.873 -2.056 1.00 95.81 123 ILE A O 1
ATOM 956 N N . VAL A 1 124 ? -2.147 6.959 -3.997 1.00 95.94 124 VAL A N 1
ATOM 957 C CA . VAL A 1 124 ? -1.627 8.263 -4.437 1.00 95.94 124 VAL A CA 1
ATOM 958 C C . VAL A 1 124 ? -2.434 9.392 -3.790 1.00 95.94 124 VAL A C 1
ATOM 960 O O . VAL A 1 124 ? -3.663 9.375 -3.796 1.00 95.94 124 VAL A O 1
ATOM 963 N N . GLU A 1 125 ? -1.737 10.382 -3.235 1.00 94.06 125 GLU A N 1
ATOM 964 C CA . GLU A 1 125 ? -2.336 11.578 -2.638 1.00 94.06 125 GLU A CA 1
ATOM 965 C C . GLU A 1 125 ? -2.348 12.743 -3.636 1.00 94.06 125 GLU A C 1
ATOM 967 O O . GLU A 1 125 ? -1.341 13.431 -3.808 1.00 94.06 125 GLU A O 1
ATOM 972 N N . ASP A 1 126 ? -3.499 13.000 -4.263 1.00 89.62 126 ASP A N 1
ATOM 973 C CA . ASP A 1 126 ? -3.637 14.049 -5.288 1.00 89.62 126 ASP A CA 1
ATOM 974 C C . ASP A 1 126 ? -3.625 15.471 -4.713 1.00 89.62 126 ASP A C 1
ATOM 976 O O . ASP A 1 126 ? -3.410 16.445 -5.440 1.00 89.62 126 ASP A O 1
ATOM 980 N N . LYS A 1 127 ? -3.866 15.629 -3.404 1.00 88.19 127 LYS A N 1
ATOM 981 C CA . LYS A 1 127 ? -3.831 16.946 -2.759 1.00 88.19 127 LYS A CA 1
ATOM 982 C C . LYS A 1 127 ? -2.431 17.561 -2.776 1.00 88.19 127 LYS A C 1
ATOM 984 O O . LYS A 1 127 ? -2.313 18.789 -2.687 1.00 88.19 127 LYS A O 1
ATOM 989 N N . CYS A 1 128 ? -1.389 16.732 -2.822 1.00 85.38 128 CYS A N 1
ATOM 990 C CA . CYS A 1 128 ? -0.013 17.134 -2.564 1.00 85.38 128 CYS A CA 1
ATOM 991 C C . CYS A 1 128 ? 0.921 16.818 -3.740 1.00 85.38 128 CYS A C 1
ATOM 993 O O . CYS A 1 128 ? 0.840 15.769 -4.371 1.00 85.38 128 CYS A O 1
ATOM 995 N N . TYR A 1 129 ? 1.842 17.74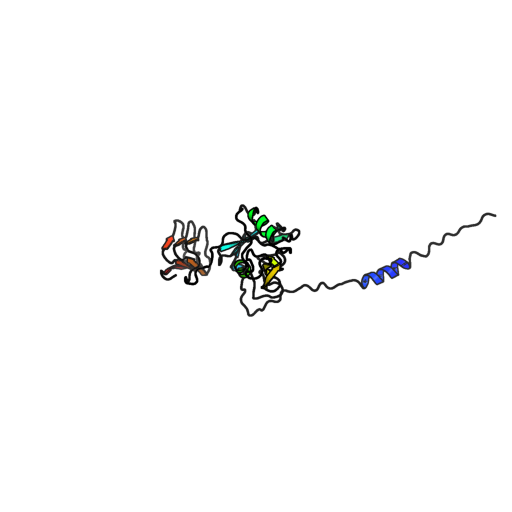3 -4.000 1.00 78.75 129 TYR A N 1
ATOM 996 C CA . TYR A 1 129 ? 2.941 17.643 -4.958 1.00 78.75 129 TYR A CA 1
ATOM 997 C C . TYR A 1 129 ? 4.286 17.610 -4.204 1.00 78.75 129 TYR A C 1
ATOM 999 O O . TYR A 1 129 ? 4.381 18.134 -3.089 1.00 78.75 129 TYR A O 1
ATOM 1007 N N . ASN A 1 130 ? 5.320 17.003 -4.800 1.00 80.31 130 ASN A N 1
ATOM 1008 C CA . ASN A 1 130 ? 6.617 16.612 -4.211 1.00 80.31 130 ASN A CA 1
ATOM 1009 C C . ASN A 1 130 ? 6.576 15.429 -3.231 1.00 80.31 130 ASN A C 1
ATOM 1011 O O . ASN A 1 130 ? 7.633 14.867 -2.955 1.00 80.31 130 ASN A O 1
ATOM 1015 N N . MET A 1 131 ? 5.397 15.049 -2.724 1.00 86.12 131 MET A N 1
ATOM 1016 C CA . MET A 1 131 ? 5.131 13.828 -1.950 1.00 86.12 131 MET A CA 1
ATOM 1017 C C . MET A 1 131 ? 3.647 13.472 -2.125 1.00 86.12 131 MET A C 1
ATOM 1019 O O . MET A 1 131 ? 2.800 13.820 -1.304 1.00 86.12 131 MET A O 1
ATOM 1023 N N . SER A 1 132 ? 3.314 12.823 -3.237 1.00 93.19 132 SER A N 1
ATOM 1024 C CA . SER A 1 132 ? 1.949 12.405 -3.584 1.00 93.19 132 SER A CA 1
ATOM 1025 C C . SER A 1 132 ? 1.603 11.057 -2.941 1.00 93.19 132 SER A C 1
ATOM 1027 O O . SER A 1 132 ? 1.100 10.144 -3.594 1.00 93.19 132 SER A O 1
ATOM 1029 N N . ILE A 1 133 ? 1.904 10.910 -1.649 1.00 95.12 133 ILE A N 1
ATOM 1030 C CA . ILE A 1 133 ? 1.574 9.739 -0.830 1.00 95.12 133 ILE A CA 1
ATOM 1031 C C . ILE A 1 133 ? 1.351 10.171 0.623 1.00 95.12 133 ILE A C 1
ATOM 1033 O O . ILE A 1 133 ? 1.977 11.111 1.110 1.00 95.12 133 ILE A O 1
ATOM 1037 N N . ASN A 1 134 ? 0.479 9.470 1.347 1.00 94.81 134 ASN A N 1
ATOM 1038 C CA . ASN A 1 134 ? 0.274 9.722 2.770 1.00 94.81 134 ASN A CA 1
ATOM 1039 C C . ASN A 1 134 ? 1.474 9.239 3.608 1.00 94.81 134 ASN A C 1
ATOM 1041 O O . ASN A 1 134 ? 1.592 8.053 3.926 1.00 94.81 134 ASN A O 1
ATOM 1045 N N . GLU A 1 135 ? 2.325 10.173 4.029 1.00 92.69 135 GLU A N 1
ATOM 1046 C CA . GLU A 1 135 ? 3.554 9.887 4.783 1.00 92.69 135 GLU A CA 1
ATOM 1047 C C . GLU A 1 135 ? 3.324 9.312 6.183 1.00 92.69 135 GLU A C 1
ATOM 1049 O O . GLU A 1 135 ? 4.172 8.601 6.726 1.00 92.69 135 GLU A O 1
ATOM 1054 N N . THR A 1 136 ? 2.158 9.586 6.776 1.00 93.06 136 THR A N 1
ATOM 1055 C CA . THR A 1 136 ? 1.801 8.999 8.074 1.00 93.06 136 THR A CA 1
ATOM 1056 C C . THR A 1 136 ? 1.617 7.491 7.930 1.00 93.06 136 THR A C 1
ATOM 1058 O O . THR A 1 136 ? 1.995 6.723 8.814 1.00 93.06 136 THR A O 1
ATOM 1061 N N . VAL A 1 137 ? 1.057 7.040 6.805 1.00 96.31 137 VAL A N 1
ATOM 1062 C CA . VAL A 1 137 ? 0.866 5.615 6.512 1.00 96.31 137 VAL A CA 1
ATOM 1063 C C . VAL A 1 137 ? 2.150 5.004 5.945 1.00 96.31 137 VAL A C 1
ATOM 1065 O O . VAL A 1 137 ? 2.536 3.904 6.350 1.00 96.31 137 VAL A O 1
ATOM 1068 N N . PHE A 1 138 ? 2.833 5.723 5.055 1.00 96.25 138 PHE A N 1
ATOM 1069 C CA . PHE A 1 138 ? 3.953 5.232 4.260 1.00 96.25 138 PHE A CA 1
ATOM 1070 C C . PHE A 1 138 ? 5.179 6.145 4.397 1.00 96.25 138 PHE A C 1
ATOM 1072 O O . PHE A 1 138 ? 5.281 7.154 3.715 1.00 96.25 138 PHE A O 1
ATOM 1079 N N . SER A 1 139 ? 6.147 5.757 5.229 1.00 93.81 139 SER A N 1
ATOM 1080 C CA . SER A 1 139 ? 7.344 6.573 5.517 1.00 93.81 139 SER A CA 1
ATOM 1081 C C . SER A 1 139 ? 8.583 6.215 4.683 1.00 93.81 139 SER A C 1
ATOM 1083 O O . SER A 1 139 ? 9.662 6.764 4.895 1.00 93.81 139 SER A O 1
ATOM 1085 N N . SER A 1 140 ? 8.458 5.281 3.736 1.00 95.06 140 SER A N 1
ATOM 1086 C CA . SER A 1 140 ? 9.502 5.036 2.732 1.00 95.06 140 SER A CA 1
ATOM 1087 C C . SER A 1 140 ? 9.545 6.170 1.703 1.00 95.06 140 SER A C 1
ATOM 1089 O O . SER A 1 140 ? 8.501 6.758 1.427 1.00 95.06 140 SER A O 1
ATOM 1091 N N . PRO A 1 141 ? 10.698 6.428 1.059 1.00 94.31 141 PRO A N 1
ATOM 1092 C CA . PRO A 1 141 ? 10.833 7.512 0.094 1.00 94.31 141 PRO A CA 1
ATOM 1093 C C . PRO A 1 141 ? 9.772 7.460 -1.015 1.00 94.31 141 PRO A C 1
ATOM 1095 O O . PRO A 1 141 ? 9.563 6.386 -1.601 1.00 94.31 141 PRO A O 1
ATOM 1098 N N . PRO A 1 142 ? 9.126 8.597 -1.327 1.00 93.88 142 PRO A N 1
ATOM 1099 C CA . PRO A 1 142 ? 8.087 8.689 -2.340 1.00 93.88 142 PRO A CA 1
ATOM 1100 C C . PRO A 1 142 ? 8.729 8.835 -3.722 1.00 93.88 142 PRO A C 1
ATOM 1102 O O . PRO A 1 142 ? 8.752 9.914 -4.290 1.00 93.88 142 PRO A O 1
ATOM 1105 N N . ILE A 1 143 ? 9.327 7.760 -4.231 1.00 94.62 143 ILE A N 1
ATOM 1106 C CA . ILE A 1 143 ? 9.943 7.718 -5.567 1.00 94.62 143 ILE A CA 1
ATOM 1107 C C . ILE A 1 143 ? 9.209 6.706 -6.458 1.00 94.62 143 ILE A C 1
ATOM 1109 O O . ILE A 1 143 ? 8.002 6.520 -6.318 1.00 94.62 143 ILE A O 1
ATOM 1113 N N . TRP A 1 144 ? 9.917 6.046 -7.375 1.00 97.50 144 TRP A N 1
ATOM 1114 C CA . TRP A 1 144 ? 9.346 5.123 -8.350 1.00 97.50 144 TRP A CA 1
ATOM 1115 C C . TRP A 1 144 ? 9.180 3.717 -7.767 1.00 97.50 144 TRP A C 1
ATOM 1117 O O . TRP A 1 144 ? 10.152 3.106 -7.308 1.00 97.50 144 TRP A O 1
ATOM 1127 N N . TYR A 1 145 ? 7.955 3.192 -7.826 1.00 98.44 145 TYR A N 1
ATOM 1128 C CA . TYR A 1 145 ? 7.619 1.846 -7.359 1.00 98.44 145 TYR A CA 1
ATOM 1129 C C . TYR A 1 145 ? 7.091 0.985 -8.496 1.00 98.44 145 TYR A C 1
ATOM 1131 O O . TYR A 1 145 ? 6.140 1.359 -9.187 1.00 98.44 145 TYR A O 1
ATOM 1139 N N . TRP A 1 146 ? 7.677 -0.202 -8.650 1.00 98.62 146 TRP A N 1
ATOM 1140 C CA . TRP A 1 146 ? 7.210 -1.183 -9.620 1.00 98.62 146 TRP A CA 1
ATOM 1141 C C . TRP A 1 146 ? 5.770 -1.608 -9.349 1.00 98.62 146 TRP A C 1
ATOM 1143 O O . TRP A 1 146 ? 5.410 -1.953 -8.221 1.00 98.62 146 TRP A O 1
ATOM 1153 N N . SER A 1 147 ? 4.988 -1.698 -10.423 1.00 98.25 147 SER A N 1
ATOM 1154 C CA . SER A 1 147 ? 3.762 -2.485 -10.442 1.00 98.25 147 SER A CA 1
ATOM 1155 C C . SER A 1 147 ? 4.002 -3.862 -11.071 1.00 98.25 147 SER A C 1
ATOM 1157 O O . SER A 1 147 ? 4.958 -4.077 -11.817 1.00 98.25 147 SER A O 1
ATOM 1159 N N . SER A 1 148 ? 3.087 -4.801 -10.848 1.00 97.25 148 SER A N 1
ATOM 1160 C CA . SER A 1 148 ? 3.036 -6.087 -11.554 1.00 97.25 148 SER A CA 1
ATOM 1161 C C . SER A 1 148 ? 2.423 -5.988 -12.958 1.00 97.25 148 SER A C 1
ATOM 1163 O O . SER A 1 148 ? 2.323 -6.995 -13.658 1.00 97.25 148 SER A O 1
ATOM 1165 N N . SER A 1 149 ? 1.998 -4.795 -13.389 1.00 95.38 149 SER A N 1
ATOM 1166 C CA . SER A 1 149 ? 1.344 -4.582 -14.682 1.00 95.38 149 SER A CA 1
ATOM 1167 C C . SER A 1 149 ? 2.360 -4.424 -15.813 1.00 95.38 149 SER A C 1
ATOM 1169 O O . SER A 1 149 ? 3.287 -3.621 -15.733 1.00 95.38 149 SER A O 1
ATOM 1171 N N . ILE A 1 150 ? 2.155 -5.177 -16.892 1.00 92.62 150 ILE A N 1
ATOM 1172 C CA . ILE A 1 150 ? 2.976 -5.121 -18.107 1.00 92.62 150 ILE A CA 1
ATOM 1173 C C . ILE A 1 150 ? 2.475 -4.042 -19.074 1.00 92.62 150 ILE A C 1
ATOM 1175 O O . ILE A 1 150 ? 1.289 -3.700 -19.075 1.00 92.62 150 ILE A O 1
ATOM 1179 N N . VAL A 1 151 ? 3.363 -3.545 -19.935 1.00 91.69 151 VAL A N 1
ATOM 1180 C CA . VAL A 1 151 ? 2.982 -2.685 -21.062 1.00 91.69 151 VAL A CA 1
ATOM 1181 C C . VAL A 1 151 ? 2.630 -3.564 -22.259 1.00 91.69 151 VAL A C 1
ATOM 1183 O O . VAL A 1 151 ? 3.415 -4.419 -22.656 1.00 91.69 151 VAL A O 1
ATOM 1186 N N . ALA A 1 152 ? 1.448 -3.366 -22.847 1.00 87.06 152 ALA A N 1
ATOM 1187 C CA . ALA A 1 152 ? 0.979 -4.200 -23.957 1.00 87.06 152 ALA A CA 1
ATOM 1188 C C . ALA A 1 152 ? 1.814 -4.019 -25.237 1.00 87.06 152 ALA A C 1
ATOM 1190 O O . ALA A 1 152 ? 2.056 -4.983 -25.954 1.00 87.06 152 ALA A O 1
ATOM 1191 N N . TYR A 1 153 ? 2.251 -2.787 -25.516 1.00 89.75 153 TYR A N 1
ATOM 1192 C CA . TYR A 1 153 ? 3.000 -2.450 -26.730 1.00 89.75 153 TYR A CA 1
ATOM 1193 C C . TYR A 1 153 ? 4.521 -2.662 -26.591 1.00 89.75 153 TYR A C 1
ATOM 1195 O O . TYR A 1 153 ? 5.186 -2.968 -27.575 1.00 89.75 153 TYR A O 1
ATOM 1203 N N . TYR A 1 154 ? 5.069 -2.551 -25.375 1.00 92.62 154 TYR A N 1
ATOM 1204 C CA . TYR A 1 154 ? 6.499 -2.708 -25.090 1.00 92.62 154 TYR A CA 1
ATOM 1205 C C . TYR A 1 154 ? 6.732 -3.899 -24.146 1.00 92.62 154 TYR A C 1
ATOM 1207 O O . TYR A 1 154 ? 6.647 -3.739 -22.927 1.00 92.62 154 TYR A O 1
ATOM 1215 N N . PRO A 1 155 ? 7.032 -5.105 -24.668 1.00 92.12 155 PRO A N 1
ATOM 1216 C CA . PRO A 1 155 ? 7.126 -6.317 -23.850 1.00 92.12 155 PRO A CA 1
ATOM 1217 C C . PRO A 1 155 ? 8.276 -6.278 -22.836 1.00 92.12 155 PRO A C 1
ATOM 1219 O O . PRO A 1 155 ? 8.195 -6.942 -21.800 1.00 92.12 155 PRO A O 1
ATOM 1222 N N . ASP A 1 156 ? 9.307 -5.474 -23.093 1.00 96.50 156 ASP A N 1
ATOM 1223 C CA . ASP A 1 156 ? 10.451 -5.282 -22.198 1.00 96.50 156 ASP A CA 1
ATOM 1224 C C . ASP A 1 156 ? 10.212 -4.208 -21.127 1.00 96.50 156 ASP A C 1
ATOM 1226 O O . ASP A 1 156 ? 11.061 -4.027 -20.254 1.00 96.50 156 ASP A O 1
ATOM 1230 N N . SER A 1 157 ? 9.052 -3.543 -21.139 1.00 96.81 157 SER A N 1
ATOM 1231 C CA . SER A 1 157 ? 8.665 -2.527 -20.157 1.00 96.81 157 SER A CA 1
ATOM 1232 C C . SER A 1 157 ? 7.570 -3.011 -19.206 1.00 96.81 157 SER A C 1
ATOM 1234 O O . SER A 1 157 ? 6.750 -3.886 -19.517 1.00 96.81 157 SER A O 1
ATOM 1236 N N . ALA A 1 158 ? 7.539 -2.415 -18.019 1.00 97.75 158 ALA A N 1
ATOM 1237 C CA . ALA A 1 158 ? 6.455 -2.556 -17.054 1.00 97.75 158 ALA A CA 1
ATOM 1238 C C . ALA A 1 158 ? 6.049 -1.186 -16.503 1.00 97.75 158 ALA A C 1
ATOM 1240 O O . ALA A 1 158 ? 6.844 -0.248 -16.522 1.00 97.75 158 ALA A O 1
ATOM 1241 N N . TRP A 1 159 ? 4.817 -1.080 -16.007 1.00 98.25 159 TRP A N 1
ATOM 1242 C CA . TRP A 1 159 ? 4.324 0.153 -15.396 1.00 98.25 159 TRP A CA 1
ATOM 1243 C C . TRP A 1 159 ? 4.901 0.341 -13.990 1.00 98.25 159 TRP A C 1
ATOM 1245 O O . TRP A 1 159 ? 4.990 -0.617 -13.209 1.00 98.25 159 TRP A O 1
ATOM 1255 N N . PHE A 1 160 ? 5.208 1.582 -13.638 1.00 98.44 160 PHE A N 1
ATOM 1256 C CA . PHE A 1 160 ? 5.543 2.026 -12.290 1.00 98.44 160 PHE A CA 1
ATOM 1257 C C . PHE A 1 160 ? 4.710 3.261 -11.919 1.00 98.44 160 PHE A C 1
ATOM 1259 O O . PHE A 1 160 ? 4.144 3.929 -12.788 1.00 98.44 160 PHE A O 1
ATOM 1266 N N . VAL A 1 161 ? 4.628 3.554 -10.623 1.00 98.31 161 VAL A N 1
ATOM 1267 C CA . VAL A 1 161 ? 4.029 4.795 -10.105 1.00 98.31 161 VAL A CA 1
ATOM 1268 C C . VAL A 1 161 ? 5.119 5.626 -9.444 1.00 98.31 161 VAL A C 1
ATOM 1270 O O . VAL A 1 161 ? 5.904 5.090 -8.656 1.00 98.31 161 VAL A O 1
ATOM 1273 N N . ASP A 1 162 ? 5.185 6.910 -9.787 1.00 96.56 162 ASP A N 1
ATOM 1274 C CA . ASP A 1 162 ? 6.064 7.886 -9.148 1.00 96.56 162 ASP A CA 1
ATOM 1275 C C . ASP A 1 162 ? 5.324 8.589 -8.009 1.00 96.56 162 ASP A C 1
ATOM 1277 O O . ASP A 1 162 ? 4.504 9.471 -8.248 1.00 96.56 162 ASP A O 1
ATOM 1281 N N . PHE A 1 163 ? 5.621 8.239 -6.757 1.00 96.00 163 PHE A N 1
ATOM 1282 C CA . PHE A 1 163 ? 5.000 8.906 -5.607 1.00 96.00 163 PHE A CA 1
ATOM 1283 C C . PHE A 1 163 ? 5.572 10.299 -5.325 1.00 96.00 163 PHE A C 1
ATOM 1285 O O . PHE A 1 163 ? 5.026 11.007 -4.482 1.00 96.00 163 PHE A O 1
ATOM 1292 N N . PHE A 1 164 ? 6.624 10.730 -6.025 1.00 93.62 164 PHE A N 1
ATOM 1293 C CA . PHE A 1 164 ? 7.129 12.098 -5.895 1.00 93.62 164 PHE A CA 1
ATOM 1294 C C . PHE A 1 164 ? 6.131 13.099 -6.490 1.00 93.62 164 PHE A C 1
ATOM 1296 O O . PHE A 1 164 ? 5.966 14.211 -5.993 1.00 93.62 164 PHE A O 1
ATOM 1303 N N . SER A 1 165 ? 5.451 12.692 -7.559 1.00 90.62 165 SER A N 1
ATOM 1304 C CA . SER A 1 165 ? 4.627 13.559 -8.405 1.00 90.62 165 SER A CA 1
ATOM 1305 C C . SER A 1 165 ? 3.223 13.008 -8.693 1.00 90.62 165 SER A C 1
ATOM 1307 O O . SER A 1 165 ? 2.386 13.731 -9.229 1.00 90.62 165 SER A O 1
ATOM 1309 N N . GLY A 1 166 ? 2.964 11.741 -8.363 1.00 91.50 166 GLY A N 1
ATOM 1310 C CA . GLY A 1 166 ? 1.677 11.060 -8.506 1.00 91.50 166 GLY A CA 1
ATOM 1311 C C . GLY A 1 166 ? 1.404 10.447 -9.885 1.00 91.50 166 GLY A C 1
ATOM 1312 O O . GLY A 1 166 ? 0.337 9.864 -10.072 1.00 91.50 166 GLY A O 1
ATOM 1313 N N . TYR A 1 167 ? 2.317 10.548 -10.863 1.00 92.00 167 TYR A N 1
ATOM 1314 C CA . TYR A 1 167 ? 2.058 10.031 -12.216 1.00 92.00 167 TYR A CA 1
ATOM 1315 C C . TYR A 1 167 ? 2.428 8.552 -12.396 1.00 92.00 167 TYR A C 1
ATOM 1317 O O . TYR A 1 167 ? 3.181 7.945 -11.632 1.00 92.00 167 TYR A O 1
ATOM 1325 N N . VAL A 1 168 ? 1.895 7.980 -13.476 1.00 96.44 168 VAL A N 1
ATOM 1326 C CA . VAL A 1 168 ? 2.168 6.618 -13.944 1.00 96.44 168 VAL A CA 1
ATOM 1327 C C . VAL A 1 168 ? 2.972 6.683 -15.231 1.00 96.44 168 VAL A C 1
ATOM 1329 O O . VAL A 1 168 ? 2.617 7.428 -16.143 1.00 96.44 168 VAL A O 1
ATOM 1332 N N . SER A 1 169 ? 4.029 5.886 -15.325 1.00 97.19 169 SER A N 1
ATOM 1333 C CA . SER A 1 169 ? 4.806 5.721 -16.555 1.00 97.19 169 SER A CA 1
ATOM 1334 C C . SER A 1 169 ? 5.365 4.305 -16.628 1.00 97.19 169 SER A C 1
ATOM 1336 O O . SER A 1 169 ? 5.160 3.496 -15.719 1.00 97.19 169 SER A O 1
ATOM 1338 N N . ASP A 1 170 ? 6.028 3.973 -17.725 1.00 96.81 170 ASP A N 1
ATOM 1339 C CA . ASP A 1 170 ? 6.693 2.697 -17.907 1.00 96.81 170 ASP A CA 1
ATOM 1340 C C . ASP A 1 170 ? 8.214 2.823 -17.921 1.00 96.81 170 ASP A C 1
ATOM 1342 O O . ASP A 1 170 ? 8.788 3.884 -18.169 1.00 96.81 170 ASP A O 1
ATOM 1346 N N . TYR A 1 171 ? 8.876 1.716 -17.600 1.00 97.75 171 TYR A N 1
ATOM 1347 C CA . TYR A 1 171 ? 10.327 1.638 -17.617 1.00 97.75 171 TYR A CA 1
ATOM 1348 C C . TYR A 1 171 ? 10.794 0.233 -17.986 1.00 97.75 171 TYR A C 1
ATOM 1350 O O . TYR A 1 171 ? 10.066 -0.746 -17.785 1.00 97.75 171 TYR A O 1
ATOM 1358 N N . PHE A 1 172 ? 12.016 0.119 -18.516 1.00 98.06 172 PHE A N 1
ATOM 1359 C CA . PHE A 1 172 ? 12.569 -1.180 -18.897 1.00 98.06 172 PHE A CA 1
ATOM 1360 C C . PHE A 1 172 ? 12.709 -2.090 -17.674 1.00 98.06 172 PHE A C 1
ATOM 1362 O O . PHE A 1 172 ? 13.294 -1.706 -16.659 1.00 98.06 172 PHE A O 1
ATOM 1369 N N . LYS A 1 173 ? 12.241 -3.333 -17.806 1.00 98.00 173 LYS A N 1
ATOM 1370 C CA . LYS A 1 173 ? 12.243 -4.366 -16.757 1.00 98.00 173 LYS A CA 1
ATOM 1371 C C . LYS A 1 173 ? 13.636 -4.697 -16.213 1.00 98.00 173 LYS A C 1
ATOM 1373 O O . LYS A 1 173 ? 13.730 -5.240 -15.114 1.00 98.00 173 LYS A O 1
ATOM 1378 N N . ALA A 1 174 ? 14.684 -4.395 -16.983 1.00 97.94 174 ALA A N 1
ATOM 1379 C CA . ALA A 1 174 ? 16.085 -4.584 -16.610 1.00 97.94 174 ALA A CA 1
ATOM 1380 C C . ALA A 1 174 ? 16.602 -3.541 -15.603 1.00 97.94 174 ALA A C 1
ATOM 1382 O O . ALA A 1 174 ? 17.635 -3.768 -14.982 1.00 97.94 174 ALA A O 1
ATOM 1383 N N . ASN A 1 175 ? 15.904 -2.416 -15.431 1.00 98.19 175 ASN A N 1
ATOM 1384 C CA . ASN A 1 175 ? 16.265 -1.419 -14.430 1.00 98.19 175 ASN A CA 1
ATOM 1385 C C . ASN A 1 175 ? 15.696 -1.768 -13.055 1.00 98.19 175 ASN A C 1
ATOM 1387 O O . ASN A 1 175 ? 14.681 -2.457 -12.943 1.00 98.19 175 ASN A O 1
ATOM 1391 N N . SER A 1 176 ? 16.319 -1.227 -12.009 1.00 98.06 176 SER A N 1
ATOM 1392 C CA . SER A 1 176 ? 15.936 -1.499 -10.626 1.00 98.06 176 SER A CA 1
ATOM 1393 C C . SER A 1 176 ? 15.147 -0.347 -10.011 1.00 98.06 176 SER A C 1
ATOM 1395 O O . SER A 1 176 ? 15.673 0.757 -9.907 1.00 98.06 176 SER A O 1
ATOM 1397 N N . LEU A 1 177 ? 13.919 -0.616 -9.551 1.00 98.31 177 LEU A N 1
ATOM 1398 C CA . LEU A 1 177 ? 13.058 0.337 -8.829 1.00 98.31 177 LEU A CA 1
ATOM 1399 C C . LEU A 1 177 ? 12.671 -0.214 -7.449 1.00 98.31 177 LEU A C 1
ATOM 1401 O O . LEU A 1 177 ? 12.934 -1.382 -7.139 1.00 98.31 177 LEU A O 1
ATOM 1405 N N . LEU A 1 178 ? 12.038 0.617 -6.616 1.00 98.19 178 LEU A N 1
ATOM 1406 C CA . LEU A 1 178 ? 11.515 0.174 -5.324 1.00 98.19 178 LEU A CA 1
ATOM 1407 C C . LEU A 1 178 ? 10.254 -0.675 -5.492 1.00 98.19 178 LEU A C 1
ATOM 1409 O O . LEU A 1 178 ? 9.595 -0.683 -6.532 1.00 98.19 178 LEU A O 1
ATOM 1413 N N . VAL A 1 179 ? 9.910 -1.405 -4.435 1.00 98.00 179 VAL A N 1
ATOM 1414 C CA . VAL A 1 179 ? 8.746 -2.289 -4.406 1.00 98.00 179 VAL A CA 1
ATOM 1415 C C . VAL A 1 179 ? 8.059 -2.142 -3.059 1.00 98.00 179 VAL A C 1
ATOM 1417 O O . VAL A 1 179 ? 8.709 -2.185 -2.019 1.00 98.00 179 VAL A O 1
ATOM 1420 N N . ARG A 1 180 ? 6.737 -2.009 -3.067 1.00 97.69 180 ARG A N 1
ATOM 1421 C CA . ARG A 1 180 ? 5.892 -2.075 -1.874 1.00 97.69 180 ARG A CA 1
ATOM 1422 C C . ARG A 1 180 ? 4.952 -3.242 -2.068 1.00 97.69 180 ARG A C 1
ATOM 1424 O O . ARG A 1 180 ? 4.301 -3.308 -3.105 1.00 97.69 180 ARG A O 1
ATOM 1431 N N . LEU A 1 181 ? 4.901 -4.164 -1.113 1.00 97.88 181 LEU A N 1
ATOM 1432 C CA . LEU A 1 181 ? 4.022 -5.318 -1.247 1.00 97.88 181 LEU A CA 1
ATOM 1433 C C . LEU A 1 181 ? 2.633 -5.028 -0.709 1.00 97.88 181 LEU A C 1
ATOM 1435 O O . LEU A 1 181 ? 2.437 -4.271 0.247 1.00 97.88 181 LEU A O 1
ATOM 1439 N N . VAL A 1 182 ? 1.683 -5.691 -1.348 1.00 97.62 182 VAL A N 1
ATOM 1440 C CA . VAL A 1 182 ? 0.282 -5.702 -0.976 1.00 97.62 182 VAL A CA 1
ATOM 1441 C C . VAL A 1 182 ? -0.185 -7.146 -0.866 1.00 97.62 182 VAL A C 1
ATOM 1443 O O . VAL A 1 182 ? 0.392 -8.052 -1.476 1.00 97.62 182 VAL A O 1
ATOM 1446 N N . ARG A 1 183 ? -1.239 -7.363 -0.097 1.00 94.44 183 ARG A N 1
ATOM 1447 C CA . ARG A 1 183 ? -1.968 -8.626 -0.035 1.00 94.44 183 ARG A CA 1
ATOM 1448 C C . ARG A 1 183 ? -3.462 -8.367 0.094 1.00 94.44 183 ARG A C 1
ATOM 1450 O O . ARG A 1 183 ? -3.890 -7.242 0.360 1.00 94.44 183 ARG A O 1
ATOM 1457 N N . GLY A 1 184 ? -4.247 -9.422 -0.094 1.00 86.94 184 GLY A N 1
ATOM 1458 C CA . GLY A 1 184 ? -5.698 -9.309 -0.142 1.00 86.94 184 GLY A CA 1
ATOM 1459 C C . GLY A 1 184 ? -6.159 -8.439 -1.313 1.00 86.94 184 GLY A C 1
ATOM 1460 O O . GLY A 1 184 ? -5.563 -8.468 -2.400 1.00 86.94 184 GLY A O 1
ATOM 1461 N N . GLY A 1 185 ? -7.212 -7.667 -1.063 1.00 66.44 185 GLY A N 1
ATOM 1462 C CA . GLY A 1 185 ? -7.955 -6.931 -2.076 1.00 66.44 185 GLY A CA 1
ATOM 1463 C C . GLY A 1 185 ? -9.022 -7.785 -2.744 1.00 66.44 185 GLY A C 1
ATOM 1464 O O . GLY A 1 185 ? -8.766 -8.914 -3.165 1.00 66.44 185 GLY A O 1
ATOM 1465 N N . GLN A 1 186 ? -10.223 -7.228 -2.860 1.00 50.75 186 GLN A N 1
ATOM 1466 C CA . GLN A 1 186 ? -11.239 -7.737 -3.776 1.00 50.75 186 GLN A CA 1
ATOM 1467 C C . GLN A 1 186 ? -11.130 -6.936 -5.079 1.00 50.75 186 GLN A C 1
ATOM 1469 O O . GLN A 1 186 ? -11.022 -5.711 -5.070 1.00 50.75 186 GLN A O 1
ATOM 1474 N N . TRP A 1 187 ? -11.068 -7.642 -6.209 1.00 38.59 187 TRP A N 1
ATOM 1475 C CA . TRP A 1 187 ? -10.971 -7.048 -7.541 1.00 38.59 187 TRP A CA 1
ATOM 1476 C C . TRP A 1 187 ? -12.199 -6.167 -7.810 1.00 38.59 187 TRP A C 1
ATOM 1478 O O . TRP A 1 187 ? -13.296 -6.679 -8.018 1.00 38.59 187 TRP A O 1
ATOM 1488 N N . PHE A 1 188 ? -12.020 -4.850 -7.903 1.00 44.97 188 PHE A N 1
ATOM 1489 C CA . PHE A 1 188 ? -13.012 -4.006 -8.564 1.00 44.97 188 PHE A CA 1
ATOM 1490 C C . PHE A 1 188 ? -12.920 -4.218 -10.071 1.00 44.97 188 PHE A C 1
ATOM 1492 O O . PHE A 1 188 ? -12.074 -3.650 -10.766 1.00 44.97 188 PHE A O 1
ATOM 1499 N N . GLY A 1 189 ? -13.794 -5.089 -10.558 1.00 37.12 189 GLY A N 1
ATOM 1500 C CA . GLY A 1 189 ? -13.917 -5.434 -11.963 1.00 37.12 189 GLY A CA 1
ATOM 1501 C C . GLY A 1 189 ? -15.317 -5.898 -12.336 1.00 37.12 189 GLY A C 1
ATOM 1502 O O . GLY A 1 189 ? -15.437 -6.802 -13.149 1.00 37.12 189 GLY A O 1
ATOM 1503 N N . ASN A 1 190 ? -16.363 -5.288 -11.771 1.00 33.50 190 ASN A N 1
ATOM 1504 C CA . ASN A 1 190 ? -17.656 -5.206 -12.444 1.00 33.50 190 ASN A CA 1
ATOM 1505 C C . ASN A 1 190 ? -18.152 -3.757 -12.360 1.00 33.50 190 ASN A C 1
ATOM 1507 O O . ASN A 1 190 ? -18.563 -3.280 -11.305 1.00 33.50 190 ASN A O 1
ATOM 1511 N N . PHE A 1 191 ? -18.049 -3.029 -13.472 1.00 44.97 191 PHE A N 1
ATOM 1512 C CA . PHE A 1 191 ? -18.681 -1.722 -13.621 1.00 44.97 191 PHE A CA 1
ATOM 1513 C C . PHE A 1 191 ? -20.186 -1.959 -13.766 1.00 44.97 191 PHE A C 1
ATOM 1515 O O . PHE A 1 191 ? -20.679 -2.202 -14.864 1.00 44.97 191 PHE A O 1
ATOM 1522 N N . GLY A 1 192 ? -20.898 -1.954 -12.639 1.00 46.38 192 GLY A N 1
ATOM 1523 C CA . GLY A 1 192 ? -22.349 -2.130 -12.619 1.00 46.38 192 GLY A CA 1
ATOM 1524 C C . GLY A 1 192 ? -22.990 -2.253 -11.236 1.00 46.38 192 GLY A C 1
ATOM 1525 O O . GLY A 1 192 ? -24.189 -2.025 -11.137 1.00 46.38 192 GLY A O 1
ATOM 1526 N N . SER A 1 193 ? -22.238 -2.557 -10.175 1.00 50.34 193 SER A N 1
ATOM 1527 C CA . SER A 1 193 ? -22.782 -2.627 -8.811 1.00 50.34 193 SER A CA 1
ATOM 1528 C C . SER A 1 193 ? -22.342 -1.424 -7.976 1.00 50.34 193 SER A C 1
ATOM 1530 O O . SER A 1 193 ? -21.172 -1.043 -7.952 1.00 50.34 193 SER A O 1
ATOM 1532 N N . THR A 1 194 ? -23.294 -0.817 -7.272 1.00 51.75 194 THR A N 1
ATOM 1533 C CA . THR A 1 194 ? -23.117 0.327 -6.356 1.00 51.75 194 THR A CA 1
ATOM 1534 C C . THR A 1 194 ? -22.551 -0.084 -4.994 1.00 51.75 194 THR A C 1
ATOM 1536 O O . THR A 1 194 ? -22.651 0.644 -4.003 1.00 51.75 194 THR A O 1
ATOM 1539 N N . CYS A 1 195 ? -21.960 -1.270 -4.925 1.00 53.12 195 CYS A N 1
ATOM 1540 C CA . CYS A 1 195 ? -21.495 -1.874 -3.704 1.00 53.12 195 CYS A CA 1
ATOM 1541 C C . CYS A 1 195 ? -20.221 -2.695 -3.954 1.00 53.12 195 CYS A C 1
ATOM 1543 O O . CYS A 1 195 ? -20.078 -3.371 -4.971 1.00 53.12 195 CYS A O 1
ATOM 1545 N N . SER A 1 196 ? -19.282 -2.569 -3.013 1.00 59.91 196 SER A N 1
ATOM 1546 C CA . SER A 1 196 ? -17.877 -2.971 -3.134 1.00 59.91 196 SER A CA 1
ATOM 1547 C C . SER A 1 196 ? -17.511 -4.286 -2.440 1.00 59.91 196 SER A C 1
ATOM 1549 O O . SER A 1 196 ? -16.470 -4.849 -2.768 1.00 59.91 196 SER A O 1
ATOM 1551 N N . MET A 1 197 ? -18.280 -4.723 -1.443 1.00 65.50 197 MET A N 1
ATOM 1552 C CA . MET A 1 197 ? -17.955 -5.880 -0.603 1.00 65.50 197 MET A CA 1
ATOM 1553 C C . MET A 1 197 ? -19.145 -6.825 -0.572 1.00 65.50 197 MET A C 1
ATOM 1555 O O . MET A 1 197 ? -20.197 -6.413 -0.100 1.00 65.50 197 MET A O 1
ATOM 1559 N N . ASP A 1 198 ? -19.001 -8.075 -1.020 1.00 78.75 198 ASP A N 1
ATOM 1560 C CA . ASP A 1 198 ? -20.107 -9.047 -0.983 1.00 78.75 198 ASP A CA 1
ATOM 1561 C C . ASP A 1 198 ? -20.597 -9.278 0.451 1.00 78.75 198 ASP A C 1
ATOM 1563 O O . ASP A 1 198 ? -21.767 -9.058 0.748 1.00 78.75 198 ASP A O 1
ATOM 1567 N N . ASP A 1 199 ? -19.693 -9.612 1.369 1.00 82.25 199 ASP A N 1
ATOM 1568 C CA . ASP A 1 199 ? -20.012 -9.805 2.781 1.00 82.25 199 ASP A CA 1
ATOM 1569 C C . ASP A 1 199 ? -19.083 -8.980 3.682 1.00 82.25 199 ASP A C 1
ATOM 1571 O O . ASP A 1 199 ? -17.884 -8.864 3.430 1.00 82.25 199 ASP A O 1
ATOM 1575 N N . LEU A 1 200 ? -19.626 -8.453 4.780 1.00 84.56 200 LEU A N 1
ATOM 1576 C CA . LEU A 1 200 ? -18.901 -7.697 5.802 1.00 84.56 200 LEU A CA 1
ATOM 1577 C C . LEU A 1 200 ? -19.161 -8.298 7.180 1.00 84.56 200 LEU A C 1
ATOM 1579 O O . LEU A 1 200 ? -20.294 -8.621 7.532 1.00 84.56 200 LEU A O 1
ATOM 1583 N N . THR A 1 201 ? -18.121 -8.408 8.002 1.00 87.38 201 THR A N 1
ATOM 1584 C CA . THR A 1 201 ? -18.246 -8.899 9.376 1.00 87.38 201 THR A CA 1
ATOM 1585 C C . THR A 1 201 ? -17.619 -7.915 10.359 1.00 87.38 201 THR A C 1
ATOM 1587 O O . THR A 1 201 ? -16.422 -7.660 10.306 1.00 87.38 201 THR A O 1
ATOM 1590 N N . LEU A 1 202 ? -18.429 -7.382 11.272 1.00 85.50 202 LEU A N 1
ATOM 1591 C CA . LEU A 1 202 ? -18.031 -6.411 12.292 1.00 85.50 202 LEU A CA 1
ATOM 1592 C C . LEU A 1 202 ? -18.030 -7.102 13.659 1.00 85.50 202 LEU A C 1
ATOM 1594 O O . LEU A 1 202 ? -19.089 -7.516 14.124 1.00 85.50 202 LEU A O 1
ATOM 1598 N N . GLN A 1 203 ? -16.883 -7.235 14.323 1.00 88.12 203 GLN A N 1
ATOM 1599 C CA . GLN A 1 203 ? -16.778 -7.917 15.624 1.00 88.12 203 GLN A CA 1
ATOM 1600 C C . GLN A 1 203 ? -15.932 -7.097 16.588 1.00 88.12 203 GLN A C 1
ATOM 1602 O O . GLN A 1 203 ? -14.938 -6.509 16.174 1.00 88.12 203 GLN A O 1
ATOM 1607 N N . ASN A 1 204 ? -16.304 -7.086 17.870 1.00 83.62 204 ASN A N 1
ATOM 1608 C CA . ASN A 1 204 ? -15.576 -6.370 18.925 1.00 83.62 204 ASN A CA 1
ATOM 1609 C C . ASN A 1 204 ? -15.382 -4.860 18.644 1.00 83.62 204 ASN A C 1
ATOM 1611 O O . ASN A 1 204 ? -14.374 -4.277 19.031 1.00 83.62 204 ASN A O 1
ATOM 1615 N N . VAL A 1 205 ? -16.339 -4.225 17.958 1.00 84.88 205 VAL A N 1
ATOM 1616 C CA . VAL A 1 205 ? -16.285 -2.801 17.579 1.00 84.88 205 VAL A CA 1
ATOM 1617 C C . VAL A 1 205 ? -17.106 -1.953 18.551 1.00 84.88 205 VAL A C 1
ATOM 1619 O O . VAL A 1 205 ? -18.217 -2.340 18.912 1.00 84.88 205 VAL A O 1
ATOM 1622 N N . ILE A 1 206 ? -16.607 -0.771 18.929 1.00 88.56 206 ILE A N 1
ATOM 1623 C CA . ILE A 1 206 ? -17.379 0.249 19.654 1.00 88.56 206 ILE A CA 1
ATOM 1624 C C . ILE A 1 206 ? -17.567 1.474 18.752 1.00 88.56 206 ILE A C 1
ATOM 1626 O O . ILE A 1 206 ? -16.593 2.123 18.382 1.00 88.56 206 ILE A O 1
ATOM 1630 N N . VAL A 1 207 ? -18.816 1.813 18.430 1.00 89.69 207 VAL A N 1
ATOM 1631 C CA . VAL A 1 207 ? -19.166 2.961 17.582 1.00 89.69 207 VAL A CA 1
ATOM 1632 C C . VAL A 1 207 ? -19.542 4.157 18.455 1.00 89.69 207 VAL A C 1
ATOM 1634 O O . VAL A 1 207 ? -20.613 4.173 19.061 1.00 89.69 207 VAL A O 1
ATOM 1637 N N . ASN A 1 208 ? -18.674 5.169 18.493 1.00 84.50 208 ASN A N 1
ATOM 1638 C CA . ASN A 1 208 ? -18.869 6.441 19.199 1.00 84.50 208 ASN A CA 1
ATOM 1639 C C . ASN A 1 208 ? -18.756 7.604 18.198 1.00 84.50 208 ASN A C 1
ATOM 1641 O O . ASN A 1 208 ? -17.739 8.286 18.129 1.00 84.50 208 ASN A O 1
ATOM 1645 N N . GLY A 1 209 ? -19.775 7.778 17.360 1.00 82.00 209 GLY A N 1
ATOM 1646 C CA . GLY A 1 209 ? -19.809 8.755 16.271 1.00 82.00 209 GLY A CA 1
ATOM 1647 C C . GLY A 1 209 ? -20.689 8.276 15.118 1.00 82.00 209 GLY A C 1
ATOM 1648 O O . GLY A 1 209 ? -21.368 7.258 15.249 1.00 82.00 209 GLY A O 1
ATOM 1649 N N . MET A 1 210 ? -20.694 9.004 13.999 1.00 74.56 210 MET A N 1
ATOM 1650 C CA . MET A 1 210 ? -21.373 8.547 12.782 1.00 74.56 210 MET A CA 1
ATOM 1651 C C . MET A 1 210 ? -20.533 7.489 12.069 1.00 74.56 210 MET A C 1
ATOM 1653 O O . MET A 1 210 ? -19.360 7.725 11.801 1.00 74.56 210 MET A O 1
ATOM 1657 N N . ASP A 1 211 ? -21.149 6.358 11.745 1.00 77.38 211 ASP A N 1
ATOM 1658 C CA . ASP A 1 211 ? -20.512 5.241 11.053 1.00 77.38 211 ASP A CA 1
ATOM 1659 C C . ASP A 1 211 ? -21.487 4.642 10.027 1.00 77.38 211 ASP A C 1
ATOM 1661 O O . ASP A 1 211 ? -22.688 4.510 10.293 1.00 77.38 211 ASP A O 1
ATOM 1665 N N . TYR A 1 212 ? -20.986 4.313 8.838 1.00 84.19 212 TYR A N 1
ATOM 1666 C CA . TYR A 1 212 ? -21.759 3.752 7.732 1.00 84.19 212 TYR A CA 1
ATOM 1667 C C . TYR A 1 212 ? -21.002 2.571 7.133 1.00 84.19 212 TYR A C 1
ATOM 1669 O O . TYR A 1 212 ? -19.878 2.714 6.661 1.00 84.19 212 TYR A O 1
ATOM 1677 N N . GLN A 1 213 ? -21.642 1.409 7.137 1.00 83.94 213 GLN A N 1
ATOM 1678 C CA . GLN A 1 213 ? -21.058 0.141 6.723 1.00 83.94 213 GLN A CA 1
ATOM 1679 C C . GLN A 1 213 ? -21.957 -0.500 5.669 1.00 83.94 213 GLN A C 1
ATOM 1681 O O . GLN A 1 213 ? -23.175 -0.574 5.857 1.00 83.94 213 GLN A O 1
ATOM 1686 N N . GLN A 1 214 ? -21.370 -0.975 4.573 1.00 85.31 214 GLN A N 1
ATOM 1687 C CA . GLN A 1 214 ? -22.114 -1.466 3.414 1.00 85.31 214 GLN A CA 1
ATOM 1688 C C . GLN A 1 214 ? -21.582 -2.816 2.921 1.00 85.31 214 GLN A C 1
ATOM 1690 O O . GLN A 1 214 ? -20.371 -3.001 2.844 1.00 85.31 214 GLN A O 1
ATOM 1695 N N . ALA A 1 215 ? -22.487 -3.734 2.561 1.00 83.56 215 ALA A N 1
ATOM 1696 C CA . ALA A 1 215 ? -22.165 -4.988 1.874 1.00 83.56 215 ALA A CA 1
ATOM 1697 C C . ALA A 1 215 ? -23.242 -5.367 0.839 1.00 83.56 215 ALA A C 1
ATOM 1699 O O . ALA A 1 215 ? -24.394 -4.958 0.947 1.00 83.56 215 ALA A O 1
ATOM 1700 N N . CYS A 1 216 ? -22.902 -6.147 -0.180 1.00 82.12 216 CYS A N 1
ATOM 1701 C CA . CYS A 1 216 ? -23.769 -6.394 -1.338 1.00 82.12 216 CYS A CA 1
ATOM 1702 C C . CYS A 1 216 ? -24.646 -7.625 -1.118 1.00 82.12 216 CYS A C 1
ATOM 1704 O O . CYS A 1 216 ? -25.722 -7.758 -1.690 1.00 82.12 216 CYS A O 1
ATOM 1706 N N . GLN A 1 217 ? -24.228 -8.498 -0.212 1.00 87.31 217 GLN A N 1
ATOM 1707 C CA . GLN A 1 217 ? -24.972 -9.647 0.262 1.00 87.31 217 GLN A CA 1
ATOM 1708 C C . GLN A 1 217 ? -25.219 -9.501 1.758 1.00 87.31 217 GLN A C 1
ATOM 1710 O O . GLN A 1 217 ? -26.314 -9.064 2.136 1.00 87.31 217 GLN A O 1
ATOM 1715 N N . THR A 1 218 ? -24.234 -9.804 2.609 1.00 89.38 218 THR A N 1
ATOM 1716 C CA . THR A 1 218 ? -24.465 -9.955 4.050 1.00 89.38 218 THR A CA 1
ATOM 1717 C C . THR A 1 218 ? -23.589 -9.059 4.916 1.00 89.38 218 THR A C 1
ATOM 1719 O O . THR A 1 218 ? -22.369 -9.112 4.846 1.00 89.38 218 THR A O 1
ATOM 1722 N N . ILE A 1 219 ? -24.190 -8.323 5.857 1.00 92.56 219 ILE A N 1
ATOM 1723 C CA . ILE A 1 219 ? -23.454 -7.773 7.008 1.00 92.56 219 ILE A CA 1
ATOM 1724 C C . ILE A 1 219 ? -23.702 -8.655 8.229 1.00 92.56 219 ILE A C 1
ATOM 1726 O O . ILE A 1 219 ? -24.846 -8.893 8.605 1.00 92.56 219 ILE A O 1
ATOM 1730 N N . THR A 1 220 ? -22.646 -9.103 8.898 1.00 94.19 220 THR A N 1
ATOM 1731 C CA . THR A 1 220 ? -22.716 -9.796 10.188 1.00 94.19 220 THR A CA 1
ATOM 1732 C C . THR A 1 220 ? -22.145 -8.902 11.285 1.00 94.19 220 THR A C 1
ATOM 1734 O O . THR A 1 220 ? -20.945 -8.660 11.327 1.00 94.19 220 THR A O 1
ATOM 1737 N N . ALA A 1 221 ? -22.994 -8.418 12.187 1.00 92.31 221 ALA A N 1
ATOM 1738 C CA . ALA A 1 221 ? -22.611 -7.550 13.295 1.00 92.31 221 ALA A CA 1
ATOM 1739 C C . ALA A 1 221 ? -22.596 -8.324 14.618 1.00 92.31 221 ALA A C 1
ATOM 1741 O O . ALA A 1 221 ? -23.627 -8.775 15.112 1.00 92.31 221 ALA A O 1
ATOM 1742 N N . GLY A 1 222 ? -21.415 -8.455 15.206 1.00 85.50 222 GLY A N 1
ATOM 1743 C CA . GLY A 1 222 ? -21.124 -9.191 16.427 1.00 85.50 222 GLY A CA 1
ATOM 1744 C C . GLY A 1 222 ? -20.253 -10.437 16.184 1.00 85.50 222 GLY A C 1
ATOM 1745 O O . GLY A 1 222 ? -20.100 -10.878 15.043 1.00 85.50 222 GLY A O 1
ATOM 1746 N N . PRO A 1 223 ? -19.716 -11.056 17.251 1.00 80.50 223 PRO A N 1
ATOM 1747 C CA . PRO A 1 223 ? -20.021 -10.772 18.656 1.00 80.50 223 PRO A CA 1
ATOM 1748 C C . PRO A 1 223 ? -19.411 -9.453 19.170 1.00 80.50 223 PRO A C 1
ATOM 1750 O O . PRO A 1 223 ? -18.490 -8.903 18.574 1.00 80.50 223 PRO A O 1
ATOM 1753 N N . ALA A 1 224 ? -19.981 -8.934 20.263 1.00 87.25 224 ALA A N 1
ATOM 1754 C CA . ALA A 1 224 ? -19.518 -7.752 21.007 1.00 87.25 224 ALA A CA 1
ATOM 1755 C C . ALA A 1 224 ? -19.388 -6.428 20.217 1.00 87.25 224 ALA A C 1
ATOM 1757 O O . ALA A 1 224 ? -18.520 -5.610 20.512 1.00 87.25 224 ALA A O 1
ATOM 1758 N N . LEU A 1 225 ? -20.269 -6.176 19.243 1.00 93.00 225 LEU A N 1
ATOM 1759 C CA . LEU A 1 225 ? -20.401 -4.845 18.642 1.00 93.00 225 LEU A CA 1
ATOM 1760 C C . LEU A 1 225 ? -21.281 -3.955 19.530 1.00 93.00 225 LEU A C 1
ATOM 1762 O O . LEU A 1 225 ? -22.419 -4.318 19.824 1.00 93.00 225 LEU A O 1
ATOM 1766 N N . THR A 1 226 ? -20.775 -2.796 19.945 1.00 94.25 226 THR A N 1
ATOM 1767 C CA . THR A 1 226 ? -21.502 -1.833 20.782 1.00 94.25 226 THR A CA 1
ATOM 1768 C C . THR A 1 226 ? -21.645 -0.489 20.078 1.00 94.25 226 THR A C 1
ATOM 1770 O O . THR A 1 226 ? -20.653 0.162 19.777 1.00 94.25 226 THR A O 1
ATOM 1773 N N . VAL A 1 227 ? -22.872 -0.023 19.870 1.00 95.88 227 VAL A N 1
ATOM 1774 C CA . VAL A 1 227 ? -23.144 1.379 19.531 1.00 95.88 227 VAL A CA 1
ATOM 1775 C C . VAL A 1 227 ? -23.235 2.159 20.840 1.00 95.88 227 VAL A C 1
ATOM 1777 O O . VAL A 1 227 ? -24.118 1.892 21.659 1.00 95.88 227 VAL A O 1
ATOM 1780 N N . GLY A 1 228 ? -22.290 3.068 21.075 1.00 92.94 228 GLY A N 1
ATOM 1781 C CA . GLY A 1 228 ? -22.224 3.863 22.299 1.00 92.94 228 GLY A CA 1
ATOM 1782 C C . GLY A 1 228 ? -23.309 4.937 22.383 1.00 92.94 228 GLY A C 1
ATOM 1783 O O . GLY A 1 228 ? -24.053 5.161 21.429 1.00 92.94 228 GLY A O 1
ATOM 1784 N N . ALA A 1 229 ? -23.395 5.629 23.522 1.00 94.19 229 ALA A N 1
ATOM 1785 C CA . ALA A 1 229 ? -24.429 6.640 23.792 1.00 94.19 229 ALA A CA 1
ATOM 1786 C C . ALA A 1 229 ? -24.450 7.825 22.801 1.00 94.19 229 ALA A C 1
ATOM 1788 O O . ALA A 1 229 ? -25.467 8.496 22.667 1.00 94.19 229 ALA A O 1
ATOM 1789 N N . THR A 1 230 ? -23.343 8.079 22.098 1.00 90.44 230 THR A N 1
ATOM 1790 C CA . THR A 1 230 ? -23.227 9.084 21.023 1.00 90.44 230 THR A CA 1
ATOM 1791 C C . THR A 1 230 ? -23.074 8.456 19.63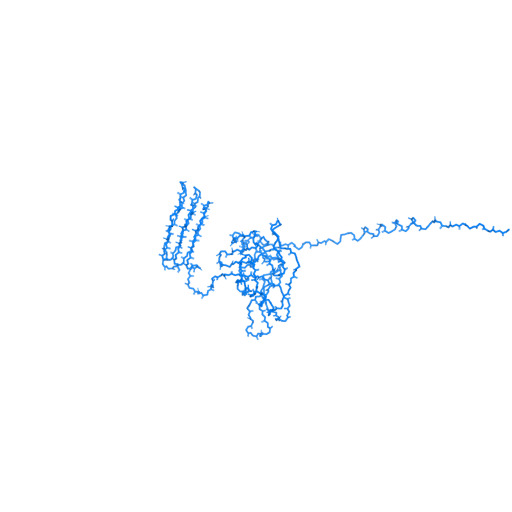4 1.00 90.44 230 THR A C 1
ATOM 1793 O O . THR A 1 230 ? -22.884 9.163 18.644 1.00 90.44 230 THR A O 1
ATOM 1796 N N . GLY A 1 231 ? -23.134 7.126 19.547 1.00 90.38 231 GLY A N 1
ATOM 1797 C CA . GLY A 1 231 ? -22.977 6.369 18.313 1.00 90.38 231 GLY A CA 1
ATOM 1798 C C . GLY A 1 231 ? -24.173 6.509 17.382 1.00 90.38 231 GLY A C 1
ATOM 1799 O O . GLY A 1 231 ? -25.319 6.532 17.824 1.00 90.38 231 GLY A O 1
ATOM 1800 N N . ASN A 1 232 ? -23.911 6.570 16.082 1.00 87.94 232 ASN A N 1
ATOM 1801 C CA . ASN A 1 232 ? -24.908 6.536 15.024 1.00 87.94 232 ASN A CA 1
ATOM 1802 C C . ASN A 1 232 ? -24.414 5.619 13.902 1.00 87.94 232 ASN A C 1
ATOM 1804 O O . ASN A 1 232 ? -23.714 6.061 12.995 1.00 87.94 232 ASN A O 1
ATOM 1808 N N . LEU A 1 233 ? -24.762 4.338 13.999 1.00 92.62 233 LEU A N 1
ATOM 1809 C CA . LEU A 1 233 ? -24.339 3.303 13.062 1.00 92.62 233 LEU A CA 1
ATOM 1810 C C . LEU A 1 233 ? -25.429 3.039 12.022 1.00 92.62 233 LEU A C 1
ATOM 1812 O O . LEU A 1 233 ? -26.558 2.702 12.383 1.00 92.62 233 LEU A O 1
ATOM 1816 N N . THR A 1 234 ? -25.077 3.103 10.741 1.00 88.38 234 THR A N 1
ATOM 1817 C CA . THR A 1 234 ? -25.912 2.617 9.638 1.00 88.38 234 THR A CA 1
ATOM 1818 C C . THR A 1 234 ? -25.262 1.409 8.977 1.00 88.38 234 THR A C 1
ATOM 1820 O O . THR A 1 234 ? -24.152 1.500 8.470 1.00 88.38 234 THR A O 1
ATOM 1823 N N . LEU A 1 235 ? -25.969 0.282 8.956 1.00 92.06 235 LEU A N 1
ATOM 1824 C CA . LEU A 1 235 ? -25.606 -0.909 8.195 1.00 92.06 235 LEU A CA 1
ATOM 1825 C C . LEU A 1 235 ? -26.503 -0.997 6.963 1.00 92.06 235 LEU A C 1
ATOM 1827 O O . LEU A 1 235 ? -27.726 -0.952 7.103 1.00 92.06 235 LEU A O 1
ATOM 1831 N N . GLN A 1 236 ? -25.926 -1.163 5.779 1.00 87.12 236 GLN A N 1
ATOM 1832 C CA . GLN A 1 236 ? -26.669 -1.342 4.538 1.00 87.12 236 GLN A CA 1
ATOM 1833 C C . GLN A 1 236 ? -26.207 -2.601 3.798 1.00 87.12 236 GLN A C 1
ATOM 1835 O O . GLN A 1 236 ? -25.096 -2.641 3.285 1.00 87.12 236 GLN A O 1
ATOM 1840 N N . ALA A 1 237 ? -27.057 -3.627 3.731 1.00 89.31 237 ALA A N 1
ATOM 1841 C CA . ALA A 1 237 ? -26.747 -4.879 3.039 1.00 89.31 237 ALA A CA 1
ATOM 1842 C C . ALA A 1 237 ? -27.655 -5.103 1.825 1.00 89.31 237 ALA A C 1
ATOM 1844 O O . ALA A 1 237 ? -28.791 -4.632 1.822 1.00 89.31 237 ALA A O 1
ATOM 1845 N N . GLY A 1 238 ? -27.211 -5.844 0.811 1.00 85.00 238 GLY A N 1
ATOM 1846 C CA . GLY A 1 238 ? -28.074 -6.132 -0.341 1.00 85.00 238 GLY A CA 1
ATOM 1847 C C . GLY A 1 238 ? -29.076 -7.253 -0.091 1.00 85.00 238 GLY A C 1
ATOM 1848 O O . GLY A 1 238 ? -30.202 -7.201 -0.581 1.00 85.00 238 GLY A O 1
ATOM 1849 N N . GLN A 1 239 ? -28.715 -8.229 0.744 1.00 88.44 239 GLN A N 1
ATOM 1850 C CA . GLN A 1 239 ? -29.559 -9.394 1.014 1.00 88.44 239 GLN A CA 1
ATOM 1851 C C . GLN A 1 239 ? -29.884 -9.564 2.498 1.00 88.44 239 GLN A C 1
ATOM 1853 O O . GLN A 1 239 ? -31.034 -9.836 2.848 1.00 88.44 239 GLN A O 1
ATOM 1858 N N . ARG A 1 240 ? -28.891 -9.443 3.391 1.00 91.88 240 ARG A N 1
ATOM 1859 C CA . ARG A 1 240 ? -29.057 -9.844 4.795 1.00 91.88 240 ARG A CA 1
ATOM 1860 C C . ARG A 1 240 ? -28.211 -9.023 5.765 1.00 91.88 240 ARG A C 1
ATOM 1862 O O . ARG A 1 240 ? -27.040 -8.764 5.534 1.00 91.88 240 ARG A O 1
ATOM 1869 N N . ILE A 1 241 ? -28.778 -8.692 6.923 1.00 95.00 241 ILE A N 1
ATOM 1870 C CA . ILE A 1 241 ? -28.020 -8.207 8.084 1.00 95.00 241 ILE A CA 1
ATOM 1871 C C . ILE A 1 241 ? -28.259 -9.183 9.234 1.00 95.00 241 ILE A C 1
ATOM 1873 O O . ILE A 1 241 ? -29.401 -9.434 9.610 1.00 95.00 241 ILE A O 1
ATOM 1877 N N . THR A 1 242 ? -27.185 -9.743 9.782 1.00 95.25 242 THR A N 1
ATOM 1878 C CA . THR A 1 242 ? -27.215 -10.713 10.880 1.00 95.25 242 THR A CA 1
ATOM 1879 C C . THR A 1 242 ? -26.612 -10.086 12.127 1.00 95.25 242 THR A C 1
ATOM 1881 O O . THR A 1 242 ? -25.414 -9.820 12.166 1.00 95.25 242 THR A O 1
ATOM 1884 N N . LEU A 1 243 ? -27.419 -9.882 13.168 1.00 95.94 243 LEU A N 1
ATOM 1885 C CA . LEU A 1 243 ? -26.928 -9.449 14.477 1.00 95.94 243 LEU A CA 1
ATOM 1886 C C . LEU A 1 243 ? -26.620 -10.685 15.326 1.00 95.94 243 LEU A C 1
ATOM 1888 O O . LEU A 1 243 ? -27.516 -11.468 15.644 1.00 95.94 243 LEU A O 1
ATOM 1892 N N . ARG A 1 244 ? -25.350 -10.889 15.672 1.00 93.50 244 ARG A N 1
ATOM 1893 C CA . ARG A 1 244 ? -24.913 -11.992 16.533 1.00 93.50 244 ARG A CA 1
ATOM 1894 C C . ARG A 1 244 ? -25.072 -11.628 18.015 1.00 93.50 244 ARG A C 1
ATOM 1896 O O . ARG A 1 244 ? -25.010 -10.445 18.368 1.00 93.50 244 ARG A O 1
ATOM 1903 N N . PRO A 1 245 ? -25.231 -12.629 18.905 1.00 94.06 245 PRO A N 1
ATOM 1904 C CA . PRO A 1 245 ? -25.252 -12.402 20.346 1.00 94.06 245 PRO A CA 1
ATOM 1905 C C . PRO A 1 245 ? -24.088 -11.515 20.809 1.00 94.06 245 PRO A C 1
ATOM 1907 O O . PRO A 1 245 ? -22.944 -11.691 20.391 1.00 94.06 245 PRO A O 1
ATOM 1910 N N . GLY A 1 246 ? -24.394 -10.540 21.666 1.00 87.62 246 GLY A N 1
ATOM 1911 C CA . GLY A 1 246 ? -23.433 -9.535 22.125 1.00 87.62 246 GLY A CA 1
ATOM 1912 C C . GLY A 1 246 ? -23.470 -8.209 21.360 1.00 87.62 246 GLY A C 1
ATOM 1913 O O . GLY A 1 246 ? -22.770 -7.290 21.774 1.00 87.62 246 GLY A O 1
ATOM 1914 N N . PHE A 1 247 ? -24.292 -8.074 20.313 1.00 94.62 247 PHE A N 1
ATOM 1915 C CA . PHE A 1 247 ? -24.636 -6.765 19.748 1.00 94.62 247 PHE A CA 1
ATOM 1916 C C . PHE A 1 247 ? -25.405 -5.915 20.778 1.00 94.62 247 PHE A C 1
ATOM 1918 O O . PHE A 1 247 ? -26.382 -6.388 21.365 1.00 94.62 247 PHE A O 1
ATOM 1925 N N . ARG A 1 248 ? -24.969 -4.673 21.020 1.00 94.44 248 ARG A N 1
ATOM 1926 C CA . ARG A 1 248 ? -25.558 -3.757 22.012 1.00 94.44 248 ARG A CA 1
ATOM 1927 C C . ARG A 1 248 ? -25.693 -2.345 21.450 1.00 94.44 248 ARG A C 1
ATOM 1929 O O . ARG A 1 248 ? -24.807 -1.864 20.756 1.00 94.44 248 ARG A O 1
ATOM 1936 N N . VAL A 1 249 ? -26.768 -1.655 21.823 1.00 95.75 249 VAL A N 1
ATOM 1937 C CA . VAL A 1 249 ? -26.937 -0.209 21.612 1.00 95.75 249 VAL A CA 1
ATOM 1938 C C . VAL A 1 249 ? -27.173 0.425 22.978 1.00 95.75 249 VAL A C 1
ATOM 1940 O O . VAL A 1 249 ? -28.106 0.041 23.683 1.00 95.75 249 VAL A O 1
ATOM 1943 N N . GLN A 1 250 ? -26.292 1.333 23.392 1.00 96.25 250 GLN A N 1
ATOM 1944 C CA . GLN A 1 250 ? -26.414 2.056 24.658 1.00 96.25 250 GLN A CA 1
ATOM 1945 C C . GLN A 1 250 ? -27.497 3.141 24.562 1.00 96.25 250 GLN A C 1
ATOM 1947 O O . GLN A 1 250 ? -27.790 3.643 23.477 1.00 96.25 250 GLN A O 1
ATOM 1952 N N . GLY A 1 251 ? -28.081 3.530 25.700 1.00 94.62 251 GLY A N 1
ATOM 1953 C CA . GLY A 1 251 ? -29.052 4.628 25.749 1.00 94.62 251 GLY A CA 1
ATOM 1954 C C . GLY A 1 251 ? -28.468 5.915 25.157 1.00 94.62 251 GLY A C 1
ATOM 1955 O O . GLY A 1 251 ? -27.393 6.341 25.564 1.00 94.62 251 GLY A O 1
ATOM 1956 N N . GLY A 1 252 ? -29.161 6.501 24.177 1.00 91.56 252 GLY A N 1
ATOM 1957 C CA . GLY A 1 252 ? -28.694 7.655 23.392 1.00 91.56 252 GLY A CA 1
ATOM 1958 C C . GLY A 1 252 ? -28.116 7.295 22.016 1.00 91.56 252 GLY A C 1
ATOM 1959 O O . GLY A 1 252 ? -28.178 8.115 21.100 1.00 91.56 252 GLY A O 1
ATOM 1960 N N . GLY A 1 253 ? -27.645 6.057 21.834 1.00 94.50 253 GLY A N 1
ATOM 1961 C CA . GLY A 1 253 ? -27.132 5.565 20.559 1.00 94.50 253 GLY A CA 1
ATOM 1962 C C . GLY A 1 253 ? -28.227 5.368 19.507 1.00 94.50 253 GLY A C 1
ATOM 1963 O O . GLY A 1 253 ? -29.385 5.076 19.819 1.00 94.50 253 GLY A O 1
ATOM 1964 N N . ARG A 1 254 ? -27.854 5.506 18.233 1.00 92.31 254 ARG A N 1
ATOM 1965 C CA . ARG A 1 254 ? -28.716 5.303 17.065 1.00 92.31 254 ARG A CA 1
ATOM 1966 C C . ARG A 1 254 ? -28.168 4.180 16.198 1.00 92.31 254 ARG A C 1
ATOM 1968 O O . ARG A 1 254 ? -26.983 4.132 15.883 1.00 92.31 254 ARG A O 1
ATOM 1975 N N . PHE A 1 255 ? -29.055 3.284 15.795 1.00 95.69 255 PHE A N 1
ATOM 1976 C CA . PHE A 1 255 ? -28.737 2.177 14.910 1.00 95.69 255 PHE A CA 1
ATOM 1977 C C . PHE A 1 255 ? -29.767 2.115 13.788 1.00 95.69 255 PHE A C 1
ATOM 1979 O O . PHE A 1 255 ? -30.973 2.109 14.047 1.00 95.69 255 PHE A O 1
ATOM 1986 N N . ARG A 1 256 ? -29.291 2.056 12.546 1.00 91.56 256 ARG A N 1
ATOM 1987 C CA . ARG A 1 256 ? -30.110 1.888 11.351 1.00 91.56 256 ARG A CA 1
ATOM 1988 C C . ARG A 1 256 ? -29.609 0.682 10.567 1.00 91.56 256 ARG A C 1
ATOM 1990 O O . ARG A 1 256 ? -28.429 0.589 10.262 1.00 91.56 256 ARG A O 1
ATOM 1997 N N . ALA A 1 257 ? -30.519 -0.211 10.207 1.00 93.25 257 ALA A N 1
ATOM 1998 C CA . ALA A 1 257 ? -30.257 -1.315 9.294 1.00 93.25 257 ALA A CA 1
ATOM 1999 C C . ALA A 1 257 ? -31.098 -1.117 8.030 1.00 93.25 257 ALA A C 1
ATOM 2001 O O . ALA A 1 257 ? -32.293 -0.831 8.120 1.00 93.25 257 ALA A O 1
ATOM 2002 N N . VAL A 1 258 ? -30.476 -1.239 6.864 1.00 88.06 258 VAL A N 1
ATOM 2003 C CA . VAL A 1 258 ? -31.109 -1.053 5.558 1.00 88.06 258 VAL A CA 1
ATOM 2004 C C . VAL A 1 258 ? -30.806 -2.273 4.701 1.00 88.06 258 VAL A C 1
ATOM 2006 O O . VAL A 1 258 ? -29.650 -2.655 4.558 1.00 88.06 258 VAL A O 1
ATOM 2009 N N . ILE A 1 259 ? -31.841 -2.876 4.119 1.00 89.25 259 ILE A N 1
ATOM 2010 C CA . ILE A 1 259 ? -31.672 -3.843 3.035 1.00 89.25 259 ILE A CA 1
ATOM 2011 C C . ILE A 1 259 ? -31.984 -3.131 1.724 1.00 89.25 259 ILE A C 1
ATOM 2013 O O . ILE A 1 259 ? -33.072 -2.574 1.580 1.00 89.25 259 ILE A O 1
ATOM 2017 N N . ASN A 1 260 ? -31.036 -3.125 0.791 1.00 82.12 260 ASN A N 1
ATOM 2018 C CA . ASN A 1 260 ? -31.229 -2.568 -0.544 1.00 82.12 260 ASN A CA 1
ATOM 2019 C C . ASN A 1 260 ? -30.853 -3.621 -1.602 1.00 82.12 260 ASN A C 1
ATOM 2021 O O . ASN A 1 260 ? -29.682 -3.740 -1.943 1.00 82.12 260 ASN A O 1
ATOM 2025 N N . PRO A 1 261 ? -31.832 -4.361 -2.150 1.00 77.50 261 PRO A N 1
ATOM 2026 C CA . PRO A 1 261 ? -31.583 -5.414 -3.139 1.00 77.50 261 PRO A CA 1
ATOM 2027 C C . PRO A 1 261 ? -30.966 -4.935 -4.459 1.00 77.50 261 PRO A C 1
ATOM 2029 O O . PRO A 1 261 ? -30.528 -5.764 -5.247 1.00 77.50 261 PRO A O 1
ATOM 2032 N N . ASN A 1 262 ? -30.954 -3.623 -4.709 1.00 71.12 262 ASN A N 1
ATOM 2033 C CA . ASN A 1 262 ? -30.406 -3.018 -5.925 1.00 71.12 262 ASN A CA 1
ATOM 2034 C C . ASN A 1 262 ? -28.959 -2.527 -5.745 1.00 71.12 262 ASN A C 1
ATOM 2036 O O . ASN A 1 262 ? -28.509 -1.685 -6.521 1.00 71.12 262 ASN A O 1
ATOM 2040 N N . LEU A 1 263 ? -28.279 -2.967 -4.679 1.00 62.50 263 LEU A N 1
ATOM 2041 C CA . LEU A 1 263 ? -26.886 -2.618 -4.401 1.00 62.50 263 LEU A CA 1
ATOM 2042 C C . LEU A 1 263 ? -25.910 -3.174 -5.434 1.00 62.50 263 LEU A C 1
ATOM 2044 O O . LEU A 1 263 ? -26.055 -4.347 -5.829 1.00 62.50 263 LEU A O 1
#

Foldseek 3Di:
DDDDDDDDDDDDVVVVVVVVVVVVVPPDPPPPPPDKAFDPPDDWLADLVQWDDDLPFQWTQRNLFRKIWRLEWPQWDQDSVVRATDGDFDWDQLVRQQVCQQQDDGPNDRQKGFAAPVVVLSQFTPRIAQARGDCSSHVYDQAKEFHNAADPVDRQKGWIARRRGGDIDIDGSRDTDITIIMDDGDDPPDPFAPAGAQEAEAELAEFQAEEEAEHAAEYEYDDQYEDELNGAYEYEYQHYYHYDHNYYYDNNGHYHYHHRVRD

pLDDT: mean 83.97, std 17.6, range [33.5, 98.62]